Protein AF-A0A967YY08-F1 (afdb_monomer)

Structure (mmCIF, N/CA/C/O backbone):
data_AF-A0A967YY08-F1
#
_entry.id   AF-A0A967YY08-F1
#
loop_
_atom_site.group_PDB
_atom_site.id
_atom_site.type_symbol
_atom_site.label_atom_id
_atom_site.label_alt_id
_atom_site.label_comp_id
_atom_site.label_asym_id
_atom_site.label_entity_id
_atom_site.label_seq_id
_atom_site.pdbx_PDB_ins_code
_atom_site.Cartn_x
_atom_site.Cartn_y
_atom_site.Cartn_z
_atom_site.occupancy
_atom_site.B_iso_or_equiv
_atom_site.auth_seq_id
_atom_site.auth_comp_id
_atom_site.auth_asym_id
_atom_site.auth_atom_id
_atom_site.pdbx_PDB_model_num
ATOM 1 N N . MET A 1 1 ? 73.771 36.367 37.194 1.00 38.91 1 MET A N 1
ATOM 2 C CA . MET A 1 1 ? 73.477 37.051 35.914 1.00 38.91 1 MET A CA 1
ATOM 3 C C . MET A 1 1 ? 72.228 36.417 35.316 1.00 38.91 1 MET A C 1
ATOM 5 O O . MET A 1 1 ? 72.172 35.198 35.315 1.00 38.91 1 MET A O 1
ATOM 9 N N . SER A 1 2 ? 71.267 37.238 34.865 1.00 42.59 2 SER A N 1
ATOM 10 C CA . SER A 1 2 ? 69.972 36.890 34.229 1.00 42.59 2 SER A CA 1
ATOM 11 C C . SER A 1 2 ? 69.012 36.027 35.066 1.00 42.59 2 SER A C 1
ATOM 13 O O . SER A 1 2 ? 69.264 34.858 35.287 1.00 42.59 2 SER A O 1
ATOM 15 N N . GLY A 1 3 ? 67.866 36.491 35.571 1.00 42.12 3 GLY A N 1
ATOM 16 C CA . GLY A 1 3 ? 67.042 37.619 35.150 1.00 42.12 3 GLY A CA 1
ATOM 17 C C . GLY A 1 3 ? 66.177 37.238 33.951 1.00 42.12 3 GLY A C 1
ATOM 18 O O . GLY A 1 3 ? 66.631 37.391 32.826 1.00 42.12 3 GLY A O 1
ATOM 19 N N . LYS A 1 4 ? 64.945 36.775 34.202 1.00 47.06 4 LYS A N 1
ATOM 20 C CA . LYS A 1 4 ? 63.772 36.931 33.323 1.00 47.06 4 LYS A CA 1
ATOM 21 C C . LYS A 1 4 ? 62.500 36.760 34.159 1.00 47.06 4 LYS A C 1
ATOM 23 O O . LYS A 1 4 ? 62.238 35.700 34.716 1.00 47.06 4 LYS A O 1
ATOM 28 N N . LYS A 1 5 ? 61.768 37.865 34.294 1.00 41.88 5 LYS A N 1
ATOM 29 C CA . LYS A 1 5 ? 60.411 37.946 34.836 1.00 41.88 5 LYS A CA 1
ATOM 30 C C . LYS A 1 5 ? 59.397 37.694 33.709 1.00 41.88 5 LYS A C 1
ATOM 32 O O . LYS A 1 5 ? 59.697 38.002 32.561 1.00 41.88 5 LYS A O 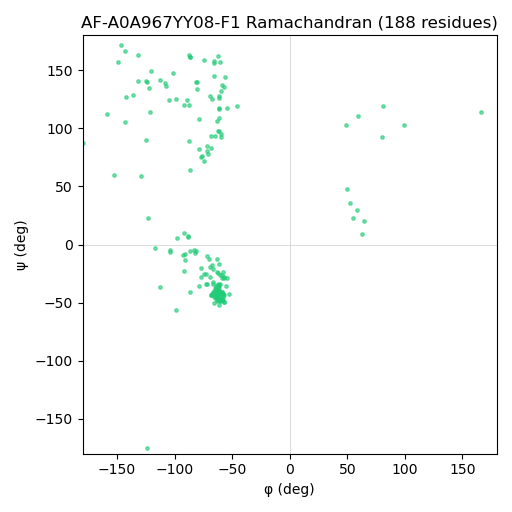1
ATOM 37 N N . LEU A 1 6 ? 58.180 37.351 34.141 1.00 43.62 6 LEU A N 1
ATOM 38 C CA . LEU A 1 6 ? 56.884 37.785 33.593 1.00 43.62 6 LEU A CA 1
ATOM 39 C C . LEU A 1 6 ? 56.326 37.071 32.347 1.00 43.62 6 LEU A C 1
ATOM 41 O O . LEU A 1 6 ? 56.891 37.176 31.266 1.00 43.62 6 LEU A O 1
ATOM 45 N N . LEU A 1 7 ? 55.142 36.458 32.506 1.00 44.22 7 LEU A N 1
ATOM 46 C CA . LEU A 1 7 ? 53.837 36.846 31.910 1.00 44.22 7 LEU A CA 1
ATOM 47 C C . LEU A 1 7 ? 52.852 35.661 32.087 1.00 44.22 7 LEU A C 1
ATOM 49 O O . LEU A 1 7 ? 53.181 34.536 31.736 1.00 44.22 7 LEU A O 1
ATOM 53 N N . ILE A 1 8 ? 51.776 35.804 32.879 1.00 41.72 8 ILE A N 1
ATOM 54 C CA . ILE A 1 8 ? 50.398 36.108 32.416 1.00 41.72 8 ILE A CA 1
ATOM 55 C C . ILE A 1 8 ? 50.021 35.161 31.259 1.00 41.72 8 ILE A C 1
ATOM 57 O O . ILE A 1 8 ? 50.554 35.285 30.170 1.00 41.72 8 ILE A O 1
ATOM 61 N N . GLY A 1 9 ? 49.217 34.118 31.458 1.00 37.94 9 GLY A N 1
ATOM 62 C CA . GLY A 1 9 ? 47.814 34.200 31.851 1.00 37.94 9 GLY A CA 1
ATOM 63 C C . GLY A 1 9 ? 46.953 34.030 30.597 1.00 37.94 9 GLY A C 1
ATOM 64 O O . GLY A 1 9 ? 46.860 34.966 29.820 1.00 37.94 9 GLY A O 1
ATOM 65 N N . ALA A 1 10 ? 46.373 32.842 30.398 1.00 43.12 10 ALA A N 1
ATOM 66 C CA . ALA A 1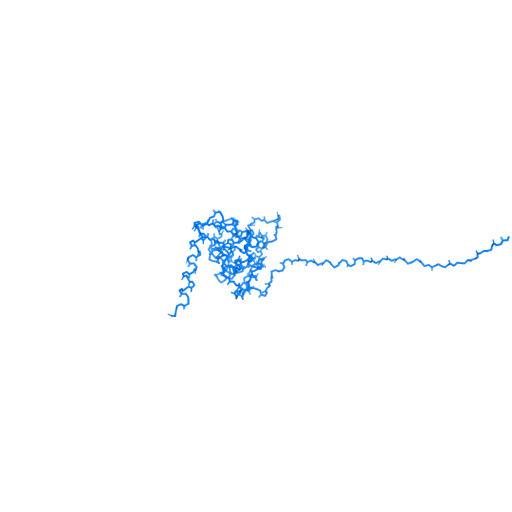 10 ? 45.213 32.585 29.534 1.00 43.12 10 ALA A CA 1
ATOM 67 C C . ALA A 1 10 ? 44.863 31.088 29.598 1.00 43.12 10 ALA A C 1
ATOM 69 O O . ALA A 1 10 ? 45.331 30.281 28.798 1.00 43.12 10 ALA A O 1
ATOM 70 N N . LEU A 1 11 ? 44.042 30.712 30.578 1.00 43.16 11 LEU A N 1
ATOM 71 C CA . LEU A 1 11 ? 43.352 29.427 30.583 1.00 43.16 11 LEU A CA 1
ATOM 72 C C . LEU A 1 11 ? 42.147 29.562 29.637 1.00 43.16 11 LEU A C 1
ATOM 74 O O . LEU A 1 11 ? 41.043 29.872 30.073 1.00 43.16 11 LEU A O 1
ATOM 78 N N . ILE A 1 12 ? 42.363 29.417 28.328 1.00 50.34 12 ILE A N 1
ATOM 79 C CA . ILE A 1 12 ? 41.259 29.325 27.365 1.00 50.34 12 ILE A CA 1
ATOM 80 C C . ILE A 1 12 ? 40.879 27.850 27.280 1.00 50.34 12 ILE A C 1
ATOM 82 O O . ILE A 1 12 ? 41.409 27.088 26.473 1.00 50.34 12 ILE A O 1
ATOM 86 N N . VAL A 1 13 ? 39.963 27.444 28.157 1.00 45.22 13 VAL A N 1
ATOM 87 C CA . VAL A 1 13 ? 39.218 26.195 28.000 1.00 45.22 13 VAL A CA 1
ATOM 88 C C . VAL A 1 13 ? 38.303 26.388 26.794 1.00 45.22 13 VAL A C 1
ATOM 90 O O . VAL A 1 13 ? 37.211 26.938 26.902 1.00 45.22 13 VAL A O 1
ATOM 93 N N . SER A 1 14 ? 38.779 25.981 25.619 1.00 46.78 14 SER A N 1
ATOM 94 C CA . SER A 1 14 ? 37.957 25.906 24.412 1.00 46.78 14 SER A CA 1
ATOM 95 C C . SER A 1 14 ? 37.058 24.675 24.510 1.00 46.78 14 SER A C 1
ATOM 97 O O . SER A 1 14 ? 37.313 23.647 23.892 1.00 46.78 14 SER A O 1
ATOM 99 N N . LEU A 1 15 ? 36.001 24.777 25.317 1.00 50.50 15 LEU A N 1
ATOM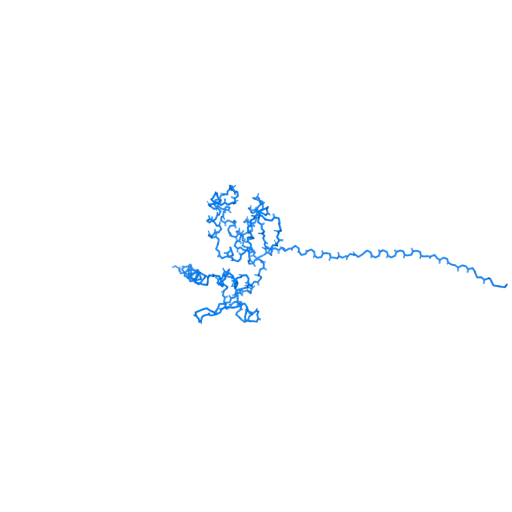 100 C CA . LEU A 1 15 ? 34.817 23.925 25.216 1.00 50.50 15 LEU A CA 1
ATOM 101 C C . LEU A 1 15 ? 34.017 24.402 23.997 1.00 50.50 15 LEU A C 1
ATOM 103 O O . LEU A 1 15 ? 32.973 25.038 24.111 1.00 50.50 15 LEU A O 1
ATOM 107 N N . ALA A 1 16 ? 34.545 24.118 22.806 1.00 47.19 16 ALA A N 1
ATOM 108 C CA . ALA A 1 16 ? 33.742 24.101 21.595 1.00 47.19 16 ALA A CA 1
ATOM 109 C C . ALA A 1 16 ? 32.856 22.854 21.684 1.00 47.19 16 ALA A C 1
ATOM 111 O O . ALA A 1 16 ? 33.222 21.768 21.238 1.00 47.19 16 ALA A O 1
ATOM 112 N N . GLY A 1 17 ? 31.725 23.011 22.374 1.00 42.97 17 GLY A N 1
ATOM 113 C CA . GLY A 1 17 ? 30.650 22.036 22.380 1.00 42.97 17 GLY A CA 1
ATOM 114 C C . GLY A 1 17 ? 30.248 21.755 20.941 1.00 42.97 17 GLY A C 1
ATOM 115 O O . GLY A 1 17 ? 29.822 22.652 20.215 1.00 42.97 17 GLY A O 1
ATOM 116 N N . LEU A 1 18 ? 30.438 20.504 20.536 1.00 52.91 18 LEU A N 1
ATOM 117 C CA . LEU A 1 18 ? 29.929 19.949 19.297 1.00 52.91 18 LEU A CA 1
ATOM 118 C C . LEU A 1 18 ? 28.403 20.065 19.330 1.00 52.91 18 LEU A C 1
ATOM 120 O O . LEU A 1 18 ? 27.721 19.200 19.875 1.00 52.91 18 LEU A O 1
ATOM 124 N N . VAL A 1 19 ? 27.860 21.127 18.737 1.00 51.25 19 VAL A N 1
ATOM 125 C CA . VAL A 1 19 ? 26.471 21.128 18.279 1.00 51.25 19 VAL A CA 1
ATOM 126 C C . VAL A 1 19 ? 26.447 20.207 17.063 1.00 51.25 19 VAL A C 1
ATOM 128 O O . VAL A 1 19 ? 26.554 20.639 15.919 1.00 51.25 19 VAL A O 1
ATOM 131 N N . SER A 1 20 ? 26.399 18.899 17.325 1.00 44.53 20 SER A N 1
ATOM 132 C CA . SER A 1 20 ? 25.884 17.959 16.341 1.00 44.53 20 SER A CA 1
ATOM 133 C C . SER A 1 20 ? 24.440 18.362 16.101 1.00 44.53 20 SER A C 1
ATOM 135 O O . SER A 1 20 ? 23.595 18.180 16.975 1.00 44.53 20 SER A O 1
ATOM 137 N N . CYS A 1 21 ? 24.160 18.924 14.928 1.00 49.06 21 CYS A N 1
ATOM 138 C CA . CYS A 1 21 ? 22.819 18.881 14.374 1.00 49.06 21 CYS A CA 1
ATOM 139 C C . CYS A 1 21 ? 22.468 17.401 14.210 1.00 49.06 21 CYS A C 1
ATOM 141 O O . CYS A 1 21 ? 22.802 16.784 13.199 1.00 49.06 21 CYS A O 1
ATOM 143 N N . THR A 1 22 ? 21.835 16.813 15.223 1.00 45.41 22 THR A N 1
ATOM 144 C CA . THR A 1 22 ? 21.082 15.581 15.050 1.00 45.41 22 THR A CA 1
ATOM 145 C C . THR A 1 22 ? 19.935 15.941 14.125 1.00 45.41 22 THR A C 1
ATOM 147 O O . THR A 1 22 ? 18.912 16.479 14.542 1.00 45.41 22 THR A O 1
ATOM 150 N N . LYS A 1 23 ? 20.151 15.723 12.831 1.00 37.41 23 LYS A N 1
ATOM 151 C CA . LYS A 1 23 ? 19.069 15.601 11.871 1.00 37.41 23 LYS A CA 1
ATOM 152 C C . LYS A 1 23 ? 18.378 14.293 12.246 1.00 37.41 23 LYS A C 1
ATOM 154 O O . LYS A 1 23 ? 18.756 13.235 11.755 1.00 37.41 23 LYS A O 1
ATOM 159 N N . SER A 1 24 ? 17.487 14.363 13.232 1.00 36.69 24 SER A N 1
ATOM 160 C CA . SER A 1 24 ? 16.539 13.299 13.518 1.00 36.69 24 SER A CA 1
ATOM 161 C C . SER A 1 24 ? 15.695 13.170 12.262 1.00 36.69 24 SER A C 1
ATOM 163 O O . SER A 1 24 ? 14.832 13.998 11.992 1.00 36.69 24 SER A O 1
ATOM 165 N N . THR A 1 25 ? 16.049 12.215 11.412 1.00 40.00 25 THR A N 1
ATOM 166 C CA . THR A 1 25 ? 15.156 11.723 10.375 1.00 40.00 25 THR A CA 1
ATOM 167 C C . THR A 1 25 ? 14.172 10.807 11.082 1.00 40.00 25 THR A C 1
ATOM 169 O O . THR A 1 25 ? 14.314 9.588 11.024 1.00 40.00 25 THR A O 1
ATOM 172 N N . ASP A 1 26 ? 13.228 11.402 11.807 1.00 48.19 26 ASP A N 1
ATOM 173 C CA . ASP A 1 26 ? 11.953 10.728 12.002 1.00 48.19 26 ASP A CA 1
ATOM 174 C C . ASP A 1 26 ? 11.388 10.571 10.587 1.00 48.19 26 ASP A C 1
ATOM 176 O O . ASP A 1 26 ? 11.432 11.526 9.801 1.00 48.19 26 ASP A O 1
ATOM 180 N N . SER A 1 27 ? 10.991 9.359 10.191 1.00 50.19 27 SER A N 1
ATOM 181 C CA . SER A 1 27 ? 10.396 9.150 8.873 1.00 50.19 27 SER A CA 1
ATOM 182 C C . SER A 1 27 ? 9.002 9.785 8.857 1.00 50.19 27 SER A C 1
ATOM 184 O O . SER A 1 27 ? 7.977 9.132 9.027 1.00 50.19 27 SER A O 1
ATOM 186 N N . GLU A 1 28 ? 8.957 11.110 8.720 1.00 56.47 28 GLU A N 1
ATOM 187 C CA . GLU A 1 28 ? 7.719 11.837 8.492 1.00 56.47 28 GLU A CA 1
ATOM 188 C C . GLU A 1 28 ? 7.177 11.367 7.144 1.00 56.47 28 GLU A C 1
ATOM 190 O O . GLU A 1 28 ? 7.721 11.684 6.086 1.00 56.47 28 GLU A O 1
ATOM 195 N N . ILE A 1 29 ? 6.115 10.559 7.198 1.00 60.94 29 ILE A N 1
ATOM 196 C CA . ILE A 1 29 ? 5.206 10.375 6.070 1.00 60.94 29 ILE A CA 1
ATOM 197 C C . ILE A 1 29 ? 4.916 11.769 5.533 1.00 60.94 29 ILE A C 1
ATOM 199 O O . ILE A 1 29 ? 4.421 12.612 6.284 1.00 60.94 29 ILE A O 1
ATOM 203 N N . ASP A 1 30 ? 5.263 12.019 4.269 1.00 65.81 30 ASP A N 1
ATOM 204 C CA . ASP A 1 30 ? 5.014 13.314 3.651 1.00 65.81 30 ASP A CA 1
ATOM 205 C C . ASP A 1 30 ? 3.503 13.551 3.622 1.00 65.81 30 ASP A C 1
ATOM 207 O O . ASP A 1 30 ? 2.780 13.049 2.758 1.00 65.81 30 ASP A O 1
ATOM 211 N N . MET A 1 31 ? 3.021 14.299 4.613 1.00 60.28 31 MET A N 1
ATOM 212 C CA . MET A 1 31 ? 1.610 14.603 4.811 1.00 60.28 31 MET A CA 1
ATOM 213 C C . MET A 1 31 ? 1.012 15.306 3.587 1.00 60.28 31 MET A C 1
ATOM 215 O O . MET A 1 31 ? -0.193 15.202 3.373 1.00 60.28 31 MET A O 1
ATOM 219 N N . ALA A 1 32 ? 1.832 15.966 2.755 1.00 60.31 32 ALA A N 1
ATOM 220 C CA . ALA A 1 32 ? 1.384 16.595 1.514 1.00 60.31 32 ALA A CA 1
ATOM 221 C C . ALA A 1 32 ? 0.931 15.580 0.446 1.00 60.31 32 ALA A C 1
ATOM 223 O O . ALA A 1 32 ? 0.219 15.951 -0.484 1.00 60.31 32 ALA A O 1
ATOM 224 N N . SER A 1 33 ? 1.309 14.305 0.586 1.00 68.12 33 SER A N 1
ATOM 225 C CA . SER A 1 33 ? 0.944 13.218 -0.333 1.00 68.12 33 SER A CA 1
ATOM 226 C C . SER A 1 33 ? -0.324 12.447 0.075 1.00 68.12 33 SER A C 1
ATOM 228 O O . SER A 1 33 ? -0.837 11.626 -0.695 1.00 68.12 33 SER A O 1
ATOM 230 N N . LEU A 1 34 ? -0.854 12.695 1.279 1.00 78.81 34 LEU A N 1
ATOM 231 C CA . LEU A 1 34 ? -2.051 12.019 1.775 1.00 78.81 34 LEU A CA 1
ATOM 232 C C . LEU A 1 34 ? -3.324 12.663 1.217 1.00 78.81 34 LEU A C 1
ATOM 234 O O . LEU A 1 34 ? -3.464 13.881 1.149 1.00 78.81 34 LEU A O 1
ATOM 238 N N . SER A 1 35 ? -4.293 11.823 0.856 1.00 84.12 35 SER A N 1
ATOM 239 C CA . SER A 1 35 ? -5.651 12.287 0.568 1.00 84.12 35 SER A CA 1
ATOM 240 C C . SER A 1 35 ? -6.307 12.844 1.834 1.00 84.12 35 SER A C 1
ATOM 242 O O . SER A 1 35 ? -5.949 12.458 2.947 1.00 84.12 35 SER A O 1
ATOM 244 N N . GLU A 1 36 ? -7.324 13.695 1.683 1.00 88.94 36 GLU A N 1
ATOM 245 C CA . GLU A 1 36 ? -8.112 14.194 2.822 1.00 88.94 36 GLU A CA 1
ATOM 246 C C . GLU A 1 36 ? -8.648 13.049 3.697 1.00 88.94 36 GLU A C 1
ATOM 248 O O . GLU A 1 36 ? -8.515 13.082 4.920 1.00 88.94 36 GLU A O 1
ATOM 253 N N . ALA A 1 37 ? -9.151 11.983 3.066 1.00 89.31 37 ALA A N 1
ATOM 254 C CA . ALA A 1 37 ? -9.624 10.790 3.761 1.00 89.31 37 ALA A CA 1
ATOM 255 C C . ALA A 1 37 ? -8.507 10.075 4.542 1.00 89.31 37 ALA A C 1
ATOM 257 O O . ALA A 1 37 ? -8.739 9.611 5.655 1.00 89.31 37 ALA A O 1
ATOM 258 N N . ALA A 1 38 ? -7.288 9.997 4.001 1.00 89.56 38 ALA A N 1
ATOM 259 C CA . ALA A 1 38 ? -6.163 9.400 4.718 1.00 89.56 38 ALA A CA 1
ATOM 260 C C . ALA A 1 38 ? -5.651 10.281 5.861 1.00 89.56 38 ALA A C 1
ATOM 262 O O . ALA A 1 38 ? -5.251 9.747 6.891 1.00 89.56 38 ALA A O 1
ATOM 263 N N . MET A 1 39 ? -5.695 11.609 5.726 1.00 92.12 39 MET A N 1
ATOM 264 C CA . MET A 1 39 ? -5.375 12.509 6.838 1.00 92.12 39 MET A CA 1
ATOM 265 C C . MET A 1 39 ? -6.365 12.329 7.994 1.00 92.12 39 MET A C 1
ATOM 267 O O . MET A 1 39 ? -5.947 12.153 9.134 1.00 92.12 39 MET A O 1
ATOM 271 N N . GLN A 1 40 ? -7.665 12.272 7.702 1.00 95.19 40 GLN A N 1
ATOM 272 C CA . GLN A 1 40 ? -8.687 11.959 8.708 1.00 95.19 40 GLN A CA 1
ATOM 273 C C . GLN A 1 40 ? -8.505 10.540 9.277 1.00 95.19 40 GLN A C 1
ATOM 275 O O . GLN A 1 40 ? -8.624 10.324 10.481 1.00 95.19 40 GLN A O 1
ATOM 280 N N . GLY A 1 41 ? -8.141 9.568 8.437 1.00 94.75 41 GLY A N 1
ATOM 281 C CA . GLY A 1 41 ? -7.816 8.208 8.866 1.00 94.75 41 GLY A CA 1
ATOM 282 C C . GLY A 1 41 ? -6.620 8.136 9.814 1.00 94.75 41 GLY A C 1
ATOM 283 O O . GLY A 1 41 ? -6.642 7.343 10.753 1.00 94.75 41 GLY A O 1
ATOM 284 N N . LYS A 1 42 ? -5.615 9.002 9.642 1.00 94.75 42 LYS A N 1
ATOM 285 C CA . LYS A 1 42 ? -4.494 9.134 10.581 1.00 94.75 42 LYS A CA 1
ATOM 286 C C . LYS A 1 42 ? -4.968 9.561 11.972 1.00 94.75 42 LYS A C 1
ATOM 288 O O . LYS A 1 42 ? -4.511 9.004 12.965 1.00 94.75 42 LYS A O 1
ATOM 293 N N . GLU A 1 43 ? -5.910 10.499 12.063 1.00 96.31 43 GLU A N 1
ATOM 294 C CA . GLU A 1 43 ? -6.467 10.923 13.356 1.00 96.31 43 GLU A CA 1
ATOM 295 C C . GLU A 1 43 ? -7.212 9.779 14.056 1.00 96.31 43 GLU A C 1
ATOM 297 O O . GLU A 1 43 ? -7.103 9.609 15.272 1.00 96.31 43 GLU A O 1
ATOM 302 N N . VAL A 1 44 ? -7.953 8.968 13.294 1.00 96.88 44 VAL A N 1
ATOM 303 C CA . VAL A 1 44 ? -8.603 7.754 13.814 1.00 96.88 44 VAL A CA 1
ATOM 304 C C . VAL A 1 44 ? -7.542 6.758 14.296 1.00 96.88 44 VAL A C 1
ATOM 306 O O . VAL A 1 44 ? -7.635 6.248 15.411 1.00 96.88 44 VAL A O 1
ATOM 309 N N . PHE A 1 45 ? -6.494 6.530 13.504 1.00 95.50 45 PHE A N 1
ATOM 310 C CA . PHE A 1 45 ? -5.393 5.624 13.837 1.00 95.50 45 PHE A CA 1
ATOM 311 C C . PHE A 1 45 ? -4.706 5.990 15.162 1.00 95.50 45 PHE A C 1
ATOM 313 O O . PHE A 1 45 ? -4.425 5.121 15.990 1.00 95.50 45 PHE A O 1
ATOM 320 N N . GLU A 1 46 ? -4.455 7.282 15.381 1.00 95.38 46 GLU A N 1
ATOM 321 C CA . GLU A 1 46 ? -3.853 7.796 16.614 1.00 95.38 46 GLU A CA 1
ATOM 322 C C . GLU A 1 46 ? -4.799 7.663 17.808 1.00 95.38 46 GLU A C 1
ATOM 324 O O . GLU A 1 46 ? -4.387 7.204 18.874 1.00 95.38 46 GLU A O 1
ATOM 329 N N . ARG A 1 47 ? -6.082 7.995 17.625 1.00 96.38 47 ARG A N 1
ATOM 330 C CA . ARG A 1 47 ? -7.109 7.911 18.674 1.00 96.38 47 ARG A CA 1
ATOM 331 C C . ARG A 1 47 ? -7.319 6.486 19.184 1.00 96.38 47 ARG A C 1
ATOM 333 O O . ARG A 1 47 ? -7.517 6.299 20.381 1.00 96.38 47 ARG A O 1
ATOM 340 N N . HIS A 1 48 ? -7.259 5.501 18.289 1.00 94.94 48 HIS A N 1
ATOM 341 C CA . HIS A 1 48 ? -7.364 4.077 18.625 1.00 94.94 48 HIS A CA 1
ATOM 342 C C . HIS A 1 48 ? -6.012 3.436 18.976 1.00 94.94 48 HIS A C 1
ATOM 344 O O . HIS A 1 48 ? -5.940 2.224 19.177 1.00 94.94 48 HIS A O 1
ATOM 350 N N . GLU A 1 49 ? -4.945 4.237 19.071 1.00 93.62 49 GLU A N 1
ATOM 351 C CA . GLU A 1 49 ? -3.605 3.820 19.487 1.00 93.62 49 GLU A CA 1
ATOM 352 C C . GLU A 1 49 ? -3.066 2.609 18.699 1.00 93.62 49 GLU A C 1
ATOM 354 O O . GLU A 1 49 ? -2.340 1.769 19.240 1.00 93.62 49 GLU A O 1
ATOM 359 N N . CYS A 1 50 ? -3.383 2.516 17.402 1.00 93.50 50 CYS A N 1
ATOM 360 C CA . CYS A 1 50 ? -3.036 1.370 16.553 1.00 93.50 50 CYS A CA 1
ATOM 361 C C . CYS A 1 50 ? -1.516 1.089 16.519 1.00 93.50 50 CYS A C 1
ATOM 363 O O . CYS A 1 50 ? -1.081 -0.062 16.409 1.00 93.50 50 CYS A O 1
ATOM 365 N N . ILE A 1 51 ? -0.705 2.135 16.715 1.00 92.31 51 ILE A N 1
ATOM 366 C CA . ILE A 1 51 ? 0.764 2.099 16.814 1.00 92.31 51 ILE A CA 1
ATOM 367 C C . ILE A 1 51 ? 1.296 1.297 18.016 1.00 92.31 51 ILE A C 1
ATOM 369 O O . ILE A 1 51 ? 2.491 1.008 18.080 1.00 92.31 51 ILE A O 1
ATOM 373 N N . LYS A 1 52 ? 0.448 0.935 18.990 1.00 92.06 52 LYS A N 1
ATOM 374 C CA . LYS A 1 52 ? 0.838 0.060 20.109 1.00 92.06 52 LYS A CA 1
ATOM 375 C C . LYS A 1 52 ? 1.095 -1.378 19.670 1.00 92.06 52 LYS A C 1
ATOM 377 O O . LYS A 1 52 ? 1.880 -2.067 20.312 1.00 92.06 52 LYS A O 1
ATOM 382 N N . CYS A 1 53 ? 0.440 -1.824 18.601 1.00 92.62 53 CYS A N 1
ATOM 383 C CA . CYS A 1 53 ? 0.565 -3.191 18.098 1.00 92.62 53 CYS A CA 1
ATOM 384 C C . CYS A 1 53 ? 1.253 -3.243 16.733 1.00 92.62 53 CYS A C 1
ATOM 386 O O . CYS A 1 53 ? 2.017 -4.173 16.483 1.00 92.62 53 CYS A O 1
ATOM 388 N N . HIS A 1 54 ? 0.988 -2.260 15.870 1.00 92.81 54 HIS A N 1
ATOM 389 C CA . HIS A 1 54 ? 1.450 -2.236 14.486 1.00 92.81 54 HIS A CA 1
ATOM 390 C C . HIS A 1 54 ? 2.665 -1.330 14.279 1.00 92.81 54 HIS A C 1
ATOM 392 O O . HIS A 1 54 ? 2.779 -0.277 14.904 1.00 92.81 54 HIS A O 1
ATOM 398 N N . ALA A 1 55 ? 3.530 -1.711 13.339 1.00 90.69 55 ALA A N 1
ATOM 399 C CA . ALA A 1 55 ? 4.505 -0.806 12.737 1.00 90.69 55 ALA A CA 1
ATOM 400 C C . ALA A 1 55 ? 3.893 -0.056 11.542 1.00 90.69 55 ALA A C 1
ATOM 402 O O . ALA A 1 55 ? 2.884 -0.474 10.971 1.00 90.69 55 ALA A O 1
ATOM 403 N N . MET A 1 56 ? 4.535 1.048 11.163 1.00 88.00 56 MET A N 1
ATOM 404 C CA . MET A 1 56 ? 4.244 1.805 9.943 1.00 88.00 56 MET A CA 1
ATOM 405 C C . MET A 1 56 ? 5.559 2.024 9.192 1.00 88.00 56 MET A C 1
ATOM 407 O O . MET A 1 56 ? 6.009 3.154 9.036 1.00 88.00 56 MET A O 1
ATOM 411 N N . GLY A 1 57 ? 6.222 0.923 8.827 1.00 78.75 57 GLY A N 1
ATOM 412 C CA . GLY A 1 57 ? 7.482 0.786 8.077 1.00 78.75 57 GLY A CA 1
ATOM 413 C C . GLY A 1 57 ? 8.726 1.340 8.734 1.00 78.75 57 GLY A C 1
ATOM 414 O O . GLY A 1 57 ? 9.692 1.646 8.040 1.00 78.75 57 GLY A O 1
ATOM 415 N N . GLU A 1 58 ? 8.691 1.522 10.043 1.00 78.50 58 GLU A N 1
ATOM 416 C CA . GLU A 1 58 ? 9.900 1.512 10.848 1.00 78.50 58 GLU A CA 1
ATOM 417 C C . GLU A 1 58 ? 9.921 0.180 11.586 1.00 78.50 58 GLU A C 1
ATOM 419 O O . GLU A 1 58 ? 8.957 -0.178 12.270 1.00 78.50 58 GLU A O 1
ATOM 424 N N . ALA A 1 59 ? 11.005 -0.577 11.418 1.00 70.31 59 ALA A N 1
ATOM 425 C CA . ALA A 1 59 ? 11.143 -1.866 12.070 1.00 70.31 59 ALA A CA 1
ATOM 426 C C . ALA A 1 59 ? 11.124 -1.674 13.590 1.00 70.31 59 ALA A C 1
ATOM 428 O O . ALA A 1 59 ? 12.013 -1.049 14.171 1.00 70.31 59 ALA A O 1
ATOM 429 N N . ARG A 1 60 ? 10.108 -2.245 14.232 1.00 80.12 60 ARG A N 1
ATOM 430 C CA . ARG A 1 60 ? 9.892 -2.153 15.671 1.00 80.12 60 ARG A CA 1
ATOM 431 C C . ARG A 1 60 ? 9.876 -3.542 16.283 1.00 80.12 60 ARG A C 1
ATOM 433 O O . ARG A 1 60 ? 8.988 -4.345 16.005 1.00 80.12 60 ARG A O 1
ATOM 440 N N . SER A 1 61 ? 10.874 -3.823 17.117 1.00 74.62 61 SER A N 1
ATOM 441 C CA . SER A 1 61 ? 11.034 -5.120 17.789 1.00 74.62 61 SER A CA 1
ATOM 442 C C . SER A 1 61 ? 9.977 -5.388 18.864 1.00 74.62 61 SER A C 1
ATOM 444 O O . SER A 1 61 ? 9.860 -6.519 19.328 1.00 74.62 61 SER A O 1
ATOM 446 N N . ASP A 1 62 ? 9.217 -4.366 19.255 1.00 82.38 62 ASP A N 1
ATOM 447 C CA . ASP A 1 62 ? 8.161 -4.411 20.264 1.00 82.38 62 ASP A CA 1
ATOM 448 C C . ASP A 1 62 ? 6.749 -4.550 19.669 1.00 82.38 62 ASP A C 1
ATOM 450 O O . ASP A 1 62 ? 5.766 -4.507 20.407 1.00 82.38 62 ASP A O 1
ATOM 454 N N . THR A 1 63 ? 6.626 -4.734 18.351 1.00 83.56 63 THR A N 1
ATOM 455 C CA . THR A 1 63 ? 5.321 -4.911 17.703 1.00 83.56 63 THR A CA 1
ATOM 456 C C . THR A 1 63 ? 4.811 -6.342 17.834 1.00 83.56 63 THR A C 1
ATOM 458 O O . THR A 1 63 ? 5.553 -7.319 17.730 1.00 83.56 63 THR A O 1
ATOM 461 N N . SER A 1 64 ? 3.511 -6.468 18.086 1.00 89.12 64 SER A N 1
ATOM 462 C CA . SER A 1 64 ? 2.801 -7.747 18.202 1.00 89.12 64 SER A CA 1
ATOM 463 C C . SER A 1 64 ? 1.963 -8.071 16.962 1.00 89.12 64 SER A C 1
ATOM 465 O O . SER A 1 64 ? 1.414 -9.172 16.861 1.00 89.12 64 SER A O 1
ATOM 467 N N . ALA A 1 65 ? 1.875 -7.130 16.018 1.00 89.12 65 ALA A N 1
ATOM 468 C CA . ALA A 1 65 ? 1.093 -7.224 14.797 1.00 89.12 65 ALA A CA 1
ATOM 469 C C . ALA A 1 65 ? 1.922 -6.814 13.559 1.00 89.12 65 ALA A C 1
ATOM 471 O O . ALA A 1 65 ? 2.983 -6.205 13.706 1.00 89.12 65 ALA A O 1
ATOM 472 N N . PRO A 1 66 ? 1.472 -7.163 12.335 1.00 88.62 66 PRO A N 1
ATOM 473 C CA . PRO A 1 66 ? 2.203 -6.859 11.1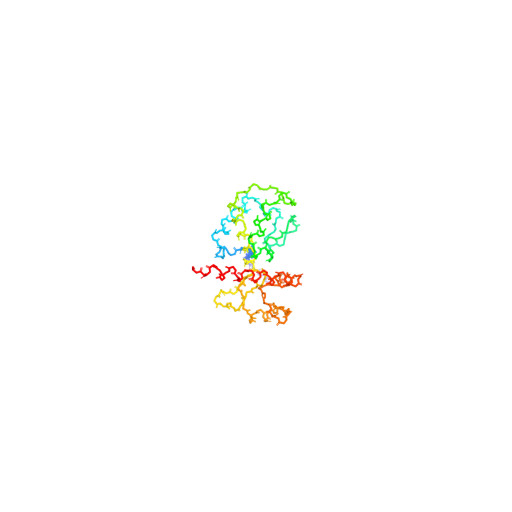07 1.00 88.62 66 PRO A CA 1
ATOM 474 C C . PRO A 1 66 ? 2.417 -5.361 10.869 1.00 88.62 66 PRO A C 1
ATOM 476 O O . PRO A 1 66 ? 1.644 -4.522 11.338 1.00 88.62 66 PRO A O 1
ATOM 479 N N . ASP A 1 67 ? 3.439 -5.050 10.078 1.00 89.88 67 ASP A N 1
ATOM 480 C CA . ASP A 1 67 ? 3.676 -3.707 9.561 1.00 89.88 67 ASP A CA 1
ATOM 481 C C . ASP A 1 67 ? 2.585 -3.310 8.558 1.00 89.88 67 ASP A C 1
ATOM 483 O O . ASP A 1 67 ? 2.334 -4.022 7.585 1.00 89.88 67 ASP A O 1
ATOM 487 N N . LEU A 1 68 ? 1.930 -2.174 8.798 1.00 90.69 68 LEU A N 1
ATOM 488 C CA . LEU A 1 68 ? 0.819 -1.702 7.972 1.00 90.69 68 LEU A CA 1
ATOM 489 C C . LEU A 1 68 ? 1.263 -0.982 6.693 1.00 90.69 68 LEU A C 1
ATOM 491 O O . LEU A 1 68 ? 0.426 -0.659 5.858 1.00 90.69 68 LEU A O 1
ATOM 495 N N . SER A 1 69 ? 2.564 -0.756 6.514 1.00 88.56 69 SER A N 1
ATOM 496 C CA . SER A 1 69 ? 3.134 -0.244 5.263 1.00 88.56 69 SER A CA 1
ATOM 497 C C . SER A 1 69 ? 3.502 -1.342 4.256 1.00 88.56 69 SER A C 1
ATOM 499 O O . SER A 1 69 ? 4.104 -1.051 3.220 1.00 88.56 69 SER A O 1
ATOM 501 N N . ASP A 1 70 ? 3.144 -2.600 4.541 1.00 86.69 70 ASP A N 1
ATOM 502 C CA . ASP A 1 70 ? 3.361 -3.713 3.619 1.00 86.69 70 ASP A CA 1
ATOM 503 C C . ASP A 1 70 ? 2.677 -3.447 2.257 1.00 86.69 70 ASP A C 1
ATOM 505 O O . ASP A 1 70 ? 1.513 -3.025 2.223 1.00 86.69 70 ASP A O 1
ATOM 509 N N . PRO A 1 71 ? 3.358 -3.711 1.123 1.00 79.62 71 PRO A N 1
ATOM 510 C CA . PRO A 1 71 ? 2.822 -3.440 -0.208 1.00 79.62 71 PRO A CA 1
ATOM 511 C C . PRO A 1 71 ? 1.460 -4.066 -0.497 1.00 79.62 71 PRO A C 1
ATOM 513 O O . PRO A 1 71 ? 0.698 -3.527 -1.298 1.00 79.62 71 PRO A O 1
ATOM 516 N N . PHE A 1 72 ? 1.136 -5.203 0.125 1.00 74.94 72 PHE A N 1
ATOM 517 C CA . PHE A 1 72 ? -0.162 -5.843 -0.065 1.00 74.94 72 PHE A CA 1
ATOM 518 C C . PHE A 1 72 ? -1.317 -4.949 0.409 1.00 74.94 72 PHE A C 1
ATOM 520 O O . PHE A 1 72 ? -2.370 -4.901 -0.226 1.00 74.94 72 PHE A O 1
ATOM 527 N N . LEU A 1 73 ? -1.098 -4.193 1.486 1.00 79.81 73 LEU A N 1
ATOM 528 C CA . LEU A 1 73 ? -2.085 -3.277 2.055 1.00 79.81 73 LEU A CA 1
ATOM 529 C C . LEU A 1 73 ? -2.208 -1.981 1.243 1.00 79.81 73 LEU A C 1
ATOM 531 O O . LEU A 1 73 ? -3.242 -1.323 1.295 1.00 79.81 73 LEU A O 1
ATOM 535 N N . ALA A 1 74 ? -1.194 -1.654 0.437 1.00 72.94 74 ALA A N 1
ATOM 536 C CA . ALA A 1 74 ? -1.162 -0.479 -0.436 1.00 72.94 74 ALA A CA 1
ATOM 537 C C . ALA A 1 74 ? -2.186 -0.520 -1.580 1.00 72.94 74 ALA A C 1
ATOM 539 O O . ALA A 1 74 ? -2.478 0.492 -2.222 1.00 72.94 74 ALA A O 1
ATOM 540 N N . ASN A 1 75 ? -2.643 -1.725 -1.910 1.00 64.94 75 ASN A N 1
ATOM 541 C CA . ASN A 1 75 ? -3.388 -1.983 -3.126 1.00 64.94 75 ASN A CA 1
ATOM 542 C C . ASN A 1 75 ? -4.891 -1.730 -2.963 1.00 64.94 75 ASN A C 1
ATOM 544 O O . ASN A 1 75 ? -5.537 -1.172 -3.857 1.00 64.94 75 ASN A O 1
ATOM 548 N N . ASP A 1 76 ? -5.434 -2.148 -1.822 1.00 66.44 76 ASP A N 1
ATOM 549 C CA . ASP A 1 76 ? -6.867 -2.329 -1.665 1.00 66.44 76 ASP A CA 1
ATOM 550 C C . ASP A 1 76 ? -7.338 -1.933 -0.264 1.00 66.44 76 ASP A C 1
ATOM 552 O O . ASP A 1 76 ? -7.165 -2.665 0.715 1.00 66.44 76 ASP A O 1
ATOM 556 N N . SER A 1 77 ? -8.001 -0.778 -0.183 1.00 68.12 77 SER A N 1
ATOM 557 C CA . SER A 1 77 ? -8.690 -0.345 1.030 1.00 68.12 77 SER A CA 1
ATOM 558 C C . SER A 1 77 ? -9.797 -1.323 1.436 1.00 68.12 77 SER A C 1
ATOM 560 O O . SER A 1 77 ? -10.082 -1.436 2.621 1.00 68.12 77 SER A O 1
ATOM 562 N N . MET A 1 78 ? -10.390 -2.083 0.504 1.00 66.75 78 MET A N 1
ATOM 563 C CA . MET A 1 78 ? -11.408 -3.078 0.849 1.00 66.75 78 MET A CA 1
ATOM 564 C C . MET A 1 78 ? -10.835 -4.232 1.667 1.00 66.75 78 MET A C 1
ATOM 566 O O . MET A 1 78 ? -11.538 -4.764 2.520 1.00 66.75 78 MET A O 1
ATOM 570 N N . PHE A 1 79 ? -9.571 -4.621 1.460 1.00 77.94 79 PHE A N 1
ATOM 571 C CA . PHE A 1 79 ? -8.955 -5.646 2.305 1.00 77.94 79 PHE A CA 1
ATOM 572 C C . PHE A 1 79 ? -8.870 -5.171 3.759 1.00 77.94 79 PHE A C 1
ATOM 574 O O . PHE A 1 79 ? -9.222 -5.916 4.675 1.00 77.94 79 PHE A O 1
ATOM 581 N N . VAL A 1 80 ? -8.449 -3.920 3.964 1.00 84.44 80 VAL A N 1
ATOM 582 C CA . VAL A 1 80 ? -8.375 -3.304 5.295 1.00 84.44 80 VAL A CA 1
ATOM 583 C C . VAL A 1 80 ? -9.773 -3.154 5.892 1.00 84.44 80 VAL A C 1
ATOM 585 O O . VAL A 1 80 ? -9.986 -3.532 7.040 1.00 84.44 80 VAL A O 1
ATOM 588 N N . GLU A 1 81 ? -10.745 -2.702 5.103 1.00 84.06 81 GLU A N 1
ATOM 589 C CA . GLU A 1 81 ? -12.132 -2.540 5.538 1.00 84.06 81 GLU A CA 1
ATOM 590 C C . GLU A 1 81 ? -12.748 -3.872 5.981 1.00 84.06 81 GLU A C 1
ATOM 592 O O . GLU A 1 81 ? -13.323 -3.962 7.067 1.00 84.06 81 GLU A O 1
ATOM 597 N N . VAL A 1 82 ? -12.597 -4.927 5.174 1.00 83.31 82 VAL A N 1
ATOM 598 C CA . VAL A 1 82 ? -13.074 -6.271 5.517 1.00 83.31 82 VAL A CA 1
ATOM 599 C C . VAL A 1 82 ? -12.350 -6.781 6.759 1.00 83.31 82 VAL A C 1
ATOM 601 O O . VAL A 1 82 ? -12.998 -7.292 7.668 1.00 83.31 82 VAL A O 1
ATOM 604 N N . HIS A 1 83 ? -11.027 -6.621 6.843 1.00 87.25 83 HIS A N 1
ATOM 605 C CA . HIS A 1 83 ? -10.271 -7.052 8.015 1.00 87.25 83 HIS A CA 1
ATOM 606 C C . HIS A 1 83 ? -10.771 -6.381 9.301 1.00 87.25 83 HIS A C 1
ATOM 608 O O . HIS A 1 83 ? -11.025 -7.075 10.283 1.00 87.25 83 HIS A O 1
ATOM 614 N N . LEU A 1 84 ? -10.966 -5.060 9.283 1.00 88.38 84 LEU A N 1
ATOM 615 C CA . LEU A 1 84 ? -11.441 -4.297 10.439 1.00 88.38 84 LEU A CA 1
ATOM 616 C C . LEU A 1 84 ? -12.873 -4.678 10.839 1.00 88.38 84 LEU A C 1
ATOM 618 O O . LEU A 1 84 ? -13.158 -4.781 12.029 1.00 88.38 84 LEU A O 1
ATOM 622 N N . LYS A 1 85 ? -13.754 -4.961 9.870 1.00 85.31 85 LYS A N 1
ATOM 623 C CA . LYS A 1 85 ? -15.141 -5.402 10.122 1.00 85.31 85 LYS A CA 1
ATOM 624 C C . LYS A 1 85 ? -15.260 -6.803 10.723 1.00 85.31 85 LYS A C 1
ATOM 626 O O . LYS A 1 85 ? -16.309 -7.126 11.265 1.00 85.31 85 LYS A O 1
ATOM 631 N N . PHE A 1 86 ? -14.220 -7.627 10.608 1.00 84.88 86 PHE A N 1
ATOM 632 C CA . PHE A 1 86 ? -14.185 -8.990 11.145 1.00 84.88 86 PHE A CA 1
ATOM 633 C C . PHE A 1 86 ? -13.011 -9.202 12.107 1.00 84.88 86 PHE A C 1
ATOM 635 O O . PHE A 1 86 ? -12.569 -10.341 12.305 1.00 84.88 86 PHE A O 1
ATOM 642 N N . ALA A 1 87 ? -12.490 -8.120 12.696 1.00 84.81 87 ALA A N 1
ATOM 643 C CA . ALA A 1 87 ? -11.311 -8.153 13.552 1.00 84.81 87 ALA A CA 1
ATOM 644 C C . ALA A 1 87 ? -11.502 -9.080 14.763 1.00 84.81 87 ALA A C 1
ATOM 646 O O . ALA A 1 87 ? -10.530 -9.714 15.184 1.00 84.81 87 ALA A O 1
ATOM 647 N N . GLU A 1 88 ? -12.739 -9.265 15.254 1.00 84.50 88 GLU A N 1
ATOM 648 C CA . GLU A 1 88 ? -13.044 -10.190 16.353 1.00 84.50 88 GLU A CA 1
ATOM 649 C C . GLU A 1 88 ? -12.722 -11.662 16.046 1.00 84.50 88 GLU A C 1
ATOM 651 O O . GLU A 1 88 ? -12.597 -12.473 16.963 1.00 84.50 88 GLU A O 1
ATOM 656 N N . ASN A 1 89 ? -12.545 -12.014 14.768 1.00 85.88 89 ASN A N 1
ATOM 657 C CA . ASN A 1 89 ? -12.150 -13.354 14.328 1.00 85.88 89 ASN A CA 1
ATOM 658 C C . ASN A 1 89 ? -10.627 -13.509 14.188 1.00 85.88 89 ASN A C 1
ATOM 660 O O . ASN A 1 89 ? -10.138 -14.497 13.635 1.00 85.88 89 ASN A O 1
ATOM 664 N N . THR A 1 90 ? -9.861 -12.527 14.660 1.00 85.88 90 THR A N 1
ATOM 665 C CA . THR A 1 90 ? -8.404 -12.477 14.540 1.00 85.88 90 THR A CA 1
ATOM 666 C C . THR A 1 90 ? -7.744 -12.334 15.916 1.00 85.88 90 THR A C 1
ATOM 668 O O . THR A 1 90 ? -8.396 -12.395 16.954 1.00 85.88 90 THR A O 1
ATOM 671 N N . LYS A 1 91 ? -6.414 -12.181 15.946 1.00 89.12 91 LYS A N 1
ATOM 672 C CA . LYS A 1 91 ? -5.675 -11.856 17.182 1.00 89.12 91 LYS A CA 1
ATOM 673 C C . LYS A 1 91 ? -5.684 -10.358 17.503 1.00 89.12 91 LYS A C 1
ATOM 675 O O . LYS A 1 91 ? -5.174 -9.972 18.552 1.00 89.12 91 LYS A O 1
ATOM 680 N N . MET A 1 92 ? -6.207 -9.529 16.599 1.00 91.19 92 MET A N 1
ATOM 681 C CA . MET A 1 92 ? -6.403 -8.109 16.842 1.00 91.19 92 MET A CA 1
ATOM 682 C C . MET A 1 92 ? -7.521 -7.945 17.881 1.00 91.19 92 MET A C 1
ATOM 684 O O . MET A 1 92 ? -8.586 -8.541 17.711 1.00 91.19 92 MET A O 1
ATOM 688 N N . PRO A 1 93 ? -7.301 -7.192 18.973 1.00 86.56 93 PRO A N 1
ATOM 689 C CA . PRO A 1 93 ? -8.362 -6.910 19.929 1.00 86.56 93 PRO A CA 1
ATOM 690 C C . PRO A 1 93 ? -9.556 -6.248 19.230 1.00 86.56 93 PRO A C 1
ATOM 692 O O . PRO A 1 93 ? -9.340 -5.443 18.320 1.00 86.56 93 PRO A O 1
ATOM 695 N N . PRO A 1 94 ? -10.797 -6.543 19.653 1.00 83.75 94 PRO A N 1
ATOM 696 C CA . PRO A 1 94 ? -11.954 -5.841 19.125 1.00 83.75 94 PRO A CA 1
ATOM 697 C C . PRO A 1 94 ? -11.815 -4.348 19.428 1.00 83.75 94 PRO A C 1
ATOM 699 O O . PRO A 1 94 ? -11.499 -3.955 20.554 1.00 83.75 94 PRO A O 1
ATOM 702 N N . ILE A 1 95 ? -12.048 -3.529 18.410 1.00 88.50 95 ILE A N 1
ATOM 703 C CA . ILE A 1 95 ? -12.066 -2.073 18.505 1.00 88.50 95 ILE A CA 1
ATOM 704 C C . ILE A 1 95 ? -13.427 -1.582 18.029 1.00 88.50 95 ILE A C 1
ATOM 706 O O . ILE A 1 95 ? -13.950 -2.055 17.023 1.00 88.50 95 ILE A O 1
ATOM 710 N N . GLU A 1 96 ? -14.022 -0.656 18.774 1.00 91.25 96 GLU A N 1
ATOM 711 C CA . GLU A 1 96 ? -15.277 -0.031 18.368 1.00 91.25 96 GLU A CA 1
ATOM 712 C C . GLU A 1 96 ? -14.968 1.040 17.322 1.00 91.25 96 GLU A C 1
ATOM 714 O O . GLU A 1 96 ? -14.388 2.073 17.648 1.00 91.25 96 GLU A O 1
ATOM 719 N N . LEU A 1 97 ? -15.323 0.766 16.067 1.00 93.25 97 LEU A N 1
ATOM 720 C CA . LEU A 1 97 ? -15.191 1.691 14.945 1.00 93.25 97 LEU A CA 1
ATOM 721 C C . LEU A 1 97 ? -16.552 1.878 14.277 1.00 93.25 97 LEU A C 1
ATOM 723 O O . LEU A 1 97 ? -17.303 0.920 14.084 1.00 93.25 97 LEU A O 1
ATOM 727 N N . THR A 1 98 ? -16.856 3.106 13.880 1.00 95.38 98 THR A N 1
ATOM 728 C CA . THR A 1 98 ? -17.960 3.390 12.956 1.00 95.38 98 THR A CA 1
ATOM 729 C C . THR A 1 98 ? -17.596 2.980 11.525 1.00 95.38 98 THR A C 1
ATOM 731 O O . THR A 1 98 ? -16.418 2.900 11.176 1.00 95.38 98 THR A O 1
ATOM 734 N N . ASP A 1 99 ? -18.594 2.771 10.658 1.00 92.56 99 ASP A N 1
ATOM 735 C CA . ASP A 1 99 ? -18.351 2.471 9.234 1.00 92.56 99 ASP A CA 1
ATOM 736 C C . ASP A 1 99 ? -17.484 3.542 8.553 1.00 92.56 99 ASP A C 1
ATOM 738 O O . ASP A 1 99 ? -16.635 3.230 7.717 1.00 92.56 99 ASP A O 1
ATOM 742 N N . GLU A 1 100 ? -17.665 4.805 8.943 1.00 94.06 100 GLU A N 1
ATOM 743 C CA . GLU A 1 100 ? -16.861 5.907 8.427 1.00 94.06 100 GLU A CA 1
ATOM 744 C C . GLU A 1 100 ? -15.409 5.819 8.908 1.00 94.06 100 GLU A C 1
ATOM 746 O O . GLU A 1 100 ? -14.487 5.948 8.109 1.00 94.06 100 GLU A O 1
ATOM 751 N N . GLU A 1 101 ? -15.172 5.521 10.185 1.00 95.62 101 GLU A N 1
ATOM 752 C CA . GLU A 1 101 ? -13.816 5.329 10.711 1.00 95.62 101 GLU A CA 1
ATOM 753 C C . GLU A 1 101 ? -13.101 4.147 10.054 1.00 95.62 101 GLU A C 1
ATOM 755 O O . GLU A 1 101 ? -11.919 4.259 9.728 1.00 95.62 101 GLU A O 1
ATOM 760 N N . VAL A 1 102 ? -13.814 3.046 9.791 1.00 93.38 102 VAL A N 1
ATOM 761 C CA . VAL A 1 102 ? -13.275 1.910 9.030 1.00 93.38 102 VAL A CA 1
ATOM 762 C C . VAL A 1 102 ? -12.840 2.361 7.635 1.00 93.38 102 VAL A C 1
ATOM 764 O O . VAL A 1 102 ? -11.728 2.044 7.202 1.00 93.38 102 VAL A O 1
ATOM 767 N N . ARG A 1 103 ? -13.681 3.129 6.935 1.00 90.81 103 ARG A N 1
ATOM 768 C CA . ARG A 1 103 ? -13.366 3.661 5.603 1.00 90.81 103 ARG A CA 1
ATOM 769 C C . ARG A 1 103 ? -12.130 4.563 5.643 1.00 90.81 103 ARG A C 1
ATOM 771 O O . ARG A 1 103 ? -11.209 4.380 4.847 1.00 90.81 103 ARG A O 1
ATOM 778 N N . LEU A 1 104 ? -12.081 5.50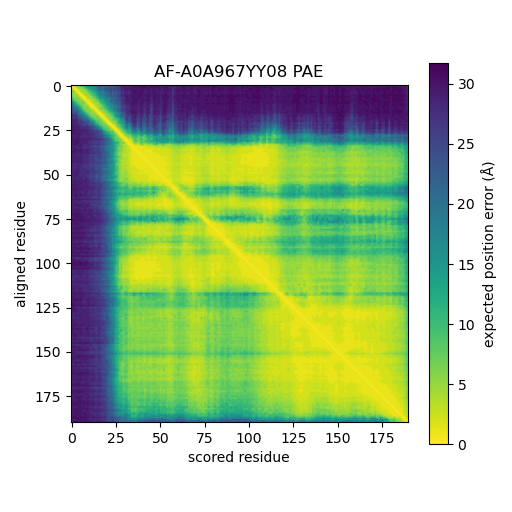7 6.581 1.00 93.62 104 LEU A N 1
ATOM 779 C CA . LEU A 1 104 ? -10.972 6.451 6.743 1.00 93.62 104 LEU A CA 1
ATOM 780 C C . LEU A 1 104 ? -9.653 5.740 7.083 1.00 93.62 104 LEU A C 1
ATOM 782 O O . LEU A 1 104 ? -8.635 5.998 6.438 1.00 93.62 104 LEU A O 1
ATOM 786 N N . LEU A 1 105 ? -9.668 4.790 8.025 1.00 94.12 105 LEU A N 1
ATOM 787 C CA . LEU A 1 105 ? -8.504 3.956 8.347 1.00 94.12 105 LEU A CA 1
ATOM 788 C C . LEU A 1 105 ? -8.017 3.171 7.133 1.00 94.12 105 LEU A C 1
ATOM 790 O O . LEU A 1 105 ? -6.815 3.082 6.899 1.00 94.12 105 LEU A O 1
ATOM 794 N N . SER A 1 106 ? -8.942 2.638 6.339 1.00 90.19 106 SER A N 1
ATOM 795 C CA . SER A 1 106 ? -8.603 1.874 5.140 1.00 90.19 106 SER A CA 1
ATOM 796 C C . SER A 1 106 ? -7.902 2.732 4.088 1.00 90.19 106 SER A C 1
ATOM 798 O O . SER A 1 106 ? -6.936 2.279 3.476 1.00 90.19 106 SER A O 1
ATOM 800 N N . HIS A 1 107 ? -8.319 3.992 3.920 1.00 89.00 107 HIS A N 1
ATOM 801 C CA . HIS A 1 107 ? -7.601 4.952 3.079 1.00 89.00 107 HIS A CA 1
ATOM 802 C C . HIS A 1 107 ? -6.214 5.284 3.632 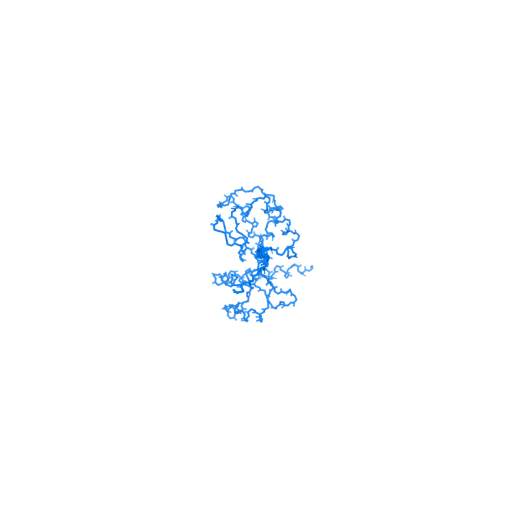1.00 89.00 107 HIS A C 1
ATOM 804 O O . HIS A 1 107 ? -5.250 5.309 2.869 1.00 89.00 107 HIS A O 1
ATOM 810 N N . TYR A 1 108 ? -6.098 5.516 4.942 1.00 91.56 108 TYR A N 1
ATOM 811 C CA . TYR A 1 108 ? -4.812 5.820 5.566 1.00 91.56 108 TYR A CA 1
ATOM 812 C C . TYR A 1 108 ? -3.816 4.666 5.413 1.00 91.56 108 TYR A C 1
ATOM 814 O O . TYR A 1 108 ? -2.729 4.870 4.873 1.00 91.56 108 TYR A O 1
ATOM 822 N N . VAL A 1 109 ? -4.210 3.445 5.792 1.00 91.19 109 VAL A N 1
ATOM 823 C CA . VAL A 1 109 ? -3.373 2.240 5.681 1.00 91.19 109 VAL A CA 1
ATOM 824 C C . VAL A 1 109 ? -2.940 1.996 4.233 1.00 91.19 109 VAL A C 1
ATOM 826 O O . VAL A 1 109 ? -1.760 1.760 3.987 1.00 91.19 109 VAL A O 1
ATOM 829 N N . ALA A 1 110 ? -3.845 2.153 3.262 1.00 84.62 110 ALA A N 1
ATOM 830 C CA . ALA A 1 110 ? -3.504 1.997 1.848 1.00 84.62 110 ALA A CA 1
ATOM 831 C C . ALA A 1 110 ? -2.471 3.025 1.338 1.00 84.62 110 ALA A C 1
ATOM 833 O O . ALA A 1 110 ? -1.759 2.760 0.368 1.00 84.62 110 ALA A O 1
ATOM 834 N N . GLN A 1 111 ? -2.344 4.192 1.978 1.00 85.75 111 GLN A N 1
ATOM 835 C CA . GLN A 1 111 ? -1.339 5.195 1.611 1.00 85.75 111 GLN A CA 1
ATOM 836 C C . GLN A 1 111 ? -0.009 5.050 2.369 1.00 85.75 111 GLN A C 1
ATOM 838 O O . GLN A 1 111 ? 0.986 5.614 1.913 1.00 85.75 111 GLN A O 1
ATOM 843 N N . LEU A 1 112 ? 0.059 4.258 3.450 1.00 88.56 112 LEU A N 1
ATOM 844 C CA . LEU A 1 112 ? 1.283 4.083 4.252 1.00 88.56 112 LEU A CA 1
ATOM 845 C C . LEU A 1 112 ? 2.464 3.548 3.438 1.00 88.56 112 LEU A C 1
ATOM 847 O O . LEU A 1 112 ? 3.593 3.999 3.616 1.00 88.56 112 LEU A O 1
ATOM 851 N N . HIS A 1 113 ? 2.209 2.595 2.541 1.00 87.38 113 HIS A N 1
ATOM 852 C CA . HIS A 1 113 ? 3.242 2.059 1.658 1.00 87.38 113 HIS A CA 1
ATOM 853 C C . HIS A 1 113 ? 3.744 3.126 0.677 1.00 87.38 113 HIS A C 1
ATOM 855 O O . HIS A 1 113 ? 4.939 3.382 0.588 1.00 87.38 113 HIS A O 1
ATOM 861 N N . ARG A 1 114 ? 2.828 3.818 -0.011 1.00 80.38 114 ARG A N 1
ATOM 862 C CA . ARG A 1 114 ? 3.179 4.851 -1.003 1.00 80.38 114 ARG A CA 1
ATOM 863 C C . ARG A 1 114 ? 3.956 6.011 -0.387 1.00 80.38 114 ARG A C 1
ATOM 865 O O . ARG A 1 114 ? 4.864 6.535 -1.011 1.00 80.38 114 ARG A O 1
ATOM 872 N N . ALA A 1 115 ? 3.643 6.381 0.851 1.00 80.88 115 ALA A N 1
ATOM 873 C CA . ALA A 1 115 ? 4.379 7.415 1.568 1.00 80.88 115 ALA A CA 1
ATOM 874 C C . ALA A 1 115 ? 5.864 7.072 1.802 1.00 80.88 115 ALA A C 1
ATOM 876 O O . ALA A 1 115 ? 6.676 7.974 1.993 1.00 80.88 115 ALA A O 1
ATOM 877 N N . LYS A 1 116 ? 6.228 5.784 1.815 1.00 81.50 116 LYS A N 1
ATOM 878 C CA . LYS A 1 116 ? 7.611 5.321 2.032 1.00 81.50 116 LYS A CA 1
ATOM 879 C C . LYS A 1 116 ? 8.407 5.134 0.767 1.00 81.50 116 LYS A C 1
ATOM 881 O O . LYS A 1 116 ? 9.635 5.120 0.822 1.00 81.50 116 LYS A O 1
ATOM 886 N N . HIS A 1 117 ? 7.705 4.947 -0.333 1.00 81.12 117 HIS A N 1
ATOM 887 C CA . HIS A 1 117 ? 8.297 4.588 -1.594 1.00 81.12 117 HIS A CA 1
ATOM 888 C C . HIS A 1 117 ? 7.849 5.646 -2.616 1.00 81.12 117 HIS A C 1
ATOM 890 O O . HIS A 1 117 ? 6.737 5.578 -3.153 1.00 81.12 117 HIS A O 1
ATOM 896 N N . PRO A 1 118 ? 8.644 6.732 -2.759 1.00 72.75 118 PRO A N 1
ATOM 897 C CA . PRO A 1 118 ? 8.326 7.813 -3.674 1.00 72.75 118 PRO A CA 1
ATOM 898 C C . PRO A 1 118 ? 8.282 7.286 -5.104 1.00 72.75 118 PRO A C 1
ATOM 900 O O . PRO A 1 118 ? 9.289 6.844 -5.652 1.00 72.75 118 PRO A O 1
ATOM 903 N N . SER A 1 119 ? 7.112 7.388 -5.717 1.00 78.50 119 SER A N 1
ATOM 904 C CA . SER A 1 119 ? 6.906 7.044 -7.115 1.00 78.50 119 SER A CA 1
ATOM 905 C C . SER A 1 119 ? 7.192 8.234 -8.033 1.00 78.50 119 SER A C 1
ATOM 907 O O . SER A 1 119 ? 7.181 9.386 -7.594 1.00 78.50 119 SER A O 1
ATOM 909 N N . VAL A 1 120 ? 7.378 7.973 -9.329 1.00 86.56 120 VAL A N 1
ATOM 910 C CA . VAL A 1 120 ? 7.400 9.043 -10.347 1.00 86.56 120 VAL A CA 1
ATOM 911 C C . VAL A 1 120 ? 6.052 9.769 -10.399 1.00 86.56 120 VAL A C 1
ATOM 913 O O . VAL A 1 120 ? 5.047 9.247 -9.903 1.00 86.56 120 VAL A O 1
ATOM 916 N N . SER A 1 121 ? 5.994 10.974 -10.976 1.00 85.88 121 SER A N 1
ATOM 917 C CA . SER A 1 121 ? 4.699 11.649 -11.117 1.00 85.88 121 SER A CA 1
ATOM 918 C C . SER A 1 121 ? 3.779 10.870 -12.076 1.00 85.88 121 SER A C 1
ATOM 920 O O . SER A 1 121 ? 4.266 10.136 -12.942 1.00 85.88 121 SER A O 1
ATOM 922 N N . PRO A 1 122 ? 2.443 11.017 -11.977 1.00 83.31 122 PRO A N 1
ATOM 923 C CA . PRO A 1 122 ? 1.530 10.409 -12.943 1.00 83.31 122 PRO A CA 1
ATOM 924 C C . PRO A 1 122 ? 1.797 10.824 -14.397 1.00 83.31 122 PRO A C 1
ATOM 926 O O . PRO A 1 122 ? 1.516 10.040 -15.297 1.00 83.31 122 PRO A O 1
ATOM 929 N N . GLU A 1 123 ? 2.335 12.026 -14.642 1.00 87.69 123 GLU A N 1
ATOM 930 C CA . GLU A 1 123 ? 2.681 12.475 -15.999 1.00 87.69 123 GLU A CA 1
ATOM 931 C C . GLU A 1 123 ? 3.950 11.809 -16.553 1.00 87.69 123 GLU A C 1
ATOM 933 O O . GLU A 1 123 ? 4.109 11.708 -17.768 1.00 87.69 123 GLU A O 1
ATOM 938 N N . GLU A 1 124 ? 4.849 11.369 -15.674 1.00 88.69 124 GLU A N 1
ATOM 939 C CA . GLU A 1 124 ? 6.120 10.718 -16.019 1.00 88.69 124 GLU A CA 1
ATOM 940 C C . GLU A 1 124 ? 6.002 9.187 -16.103 1.00 88.69 124 GLU A C 1
ATOM 942 O O . GLU A 1 124 ? 6.945 8.506 -16.511 1.00 88.69 124 GLU A O 1
ATOM 947 N N . ALA A 1 125 ? 4.856 8.634 -15.705 1.00 92.75 125 ALA A N 1
ATOM 948 C CA . ALA A 1 125 ? 4.617 7.202 -15.656 1.00 92.75 125 ALA A CA 1
ATOM 949 C C . ALA A 1 125 ? 4.261 6.621 -17.032 1.00 92.75 125 ALA A C 1
ATOM 951 O O . ALA A 1 125 ? 3.375 7.113 -17.730 1.00 92.75 125 ALA A O 1
ATOM 952 N N . 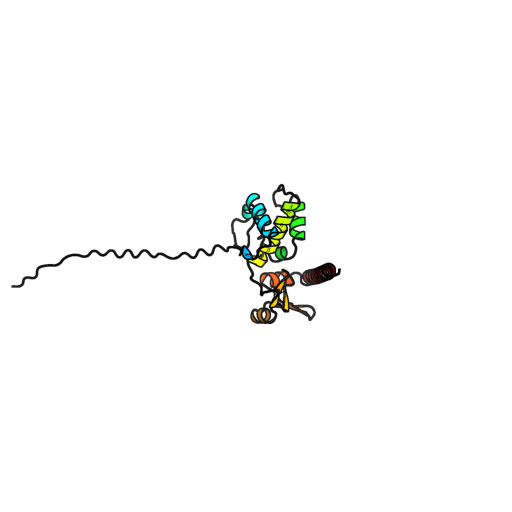ASP A 1 126 ? 4.892 5.506 -17.385 1.00 94.62 126 ASP A N 1
ATOM 953 C CA . ASP A 1 126 ? 4.577 4.680 -18.559 1.00 94.62 126 ASP A CA 1
ATOM 954 C C . ASP A 1 126 ? 4.110 3.261 -18.165 1.00 94.62 126 ASP A C 1
ATOM 956 O O . ASP A 1 126 ? 3.701 2.470 -19.019 1.00 94.62 126 ASP A O 1
ATOM 960 N N . ALA A 1 127 ? 4.111 2.953 -16.865 1.00 93.38 127 ALA A N 1
ATOM 961 C CA . ALA A 1 127 ? 3.580 1.731 -16.281 1.00 93.38 127 ALA A CA 1
ATOM 962 C C . ALA A 1 127 ? 2.993 1.979 -14.879 1.00 93.38 127 ALA A C 1
ATOM 964 O O . ALA A 1 127 ? 3.148 3.040 -14.274 1.00 93.38 127 ALA A O 1
ATOM 965 N N . PHE A 1 128 ? 2.333 0.954 -14.337 1.00 91.75 128 PHE A N 1
ATOM 966 C CA . PHE A 1 128 ? 1.898 0.919 -12.943 1.00 91.75 128 PHE A CA 1
ATOM 967 C C . PHE A 1 128 ? 2.436 -0.333 -12.263 1.00 91.75 128 PHE A C 1
ATOM 969 O O . PHE A 1 128 ? 2.429 -1.419 -12.848 1.00 91.75 128 PHE A O 1
ATOM 976 N N . CYS A 1 129 ? 2.849 -0.190 -11.005 1.00 91.94 129 CYS A N 1
ATOM 977 C CA . CYS A 1 129 ? 3.247 -1.327 -10.188 1.00 91.94 129 CYS A CA 1
ATOM 978 C C . CYS A 1 129 ? 2.056 -2.289 -10.015 1.00 91.94 129 CYS A C 1
ATOM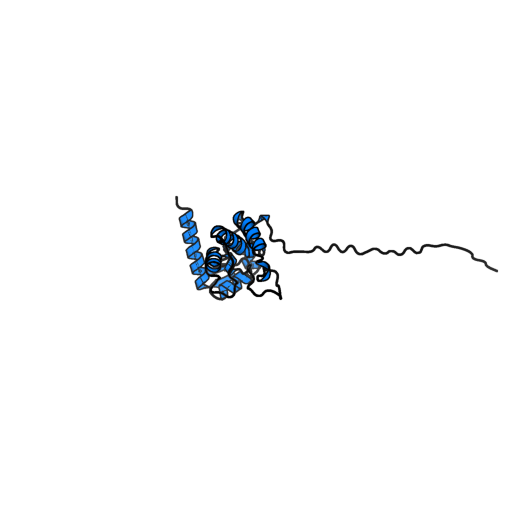 980 O O . CYS A 1 129 ? 1.012 -1.866 -9.514 1.00 91.94 129 CYS A O 1
ATOM 982 N N . PRO A 1 130 ? 2.180 -3.589 -10.337 1.00 91.38 130 PRO A N 1
ATOM 983 C CA . PRO A 1 130 ? 1.057 -4.525 -10.260 1.00 91.38 130 PRO A CA 1
ATOM 984 C C . PRO A 1 130 ? 0.643 -4.887 -8.832 1.00 91.38 130 PRO A C 1
ATOM 986 O O . PRO A 1 130 ? -0.382 -5.539 -8.633 1.00 91.38 130 PRO A O 1
ATOM 989 N N . VAL A 1 131 ? 1.449 -4.496 -7.842 1.00 89.62 131 VAL A N 1
ATOM 990 C CA . VAL A 1 131 ? 1.191 -4.765 -6.427 1.00 89.62 131 VAL A CA 1
ATOM 991 C C . VAL A 1 131 ? 0.561 -3.558 -5.752 1.00 89.62 131 VAL A C 1
ATOM 993 O O . VAL A 1 131 ? -0.525 -3.697 -5.217 1.00 89.62 131 VAL A O 1
ATOM 996 N N . CYS A 1 132 ? 1.183 -2.379 -5.796 1.00 86.88 132 CYS A N 1
ATOM 997 C CA . CYS A 1 132 ? 0.687 -1.193 -5.081 1.00 86.88 132 CYS A CA 1
ATOM 998 C C . CYS A 1 132 ? -0.012 -0.153 -5.981 1.00 86.88 132 CYS A C 1
ATOM 1000 O O . CYS A 1 132 ? -0.536 0.852 -5.487 1.00 86.88 132 CYS A O 1
ATOM 1002 N N . PHE A 1 133 ? -0.021 -0.368 -7.304 1.00 87.12 133 PHE A N 1
ATOM 1003 C CA . PHE A 1 133 ? -0.540 0.558 -8.323 1.00 87.12 133 PHE A CA 1
ATOM 1004 C C . PHE A 1 133 ? 0.055 1.963 -8.274 1.00 87.12 133 PHE A C 1
ATOM 1006 O O . PHE A 1 133 ? -0.566 2.920 -8.738 1.00 87.12 133 PHE A O 1
ATOM 1013 N N . ALA A 1 134 ? 1.246 2.103 -7.701 1.00 87.19 134 ALA A N 1
ATOM 1014 C CA . ALA A 1 134 ? 2.002 3.329 -7.834 1.00 87.19 134 ALA A CA 1
ATOM 1015 C C . ALA A 1 134 ? 2.418 3.535 -9.305 1.00 87.19 134 ALA A C 1
ATOM 1017 O O . ALA A 1 134 ? 2.667 2.543 -10.004 1.00 87.19 134 ALA A O 1
ATOM 1018 N N . PRO A 1 135 ? 2.462 4.789 -9.785 1.00 90.75 135 PRO A N 1
ATOM 1019 C CA . PRO A 1 135 ? 3.040 5.122 -11.083 1.00 90.75 135 PRO A CA 1
ATOM 1020 C C . PRO A 1 135 ? 4.513 4.695 -11.146 1.00 90.75 135 PRO A C 1
ATOM 1022 O O . PRO A 1 135 ? 5.264 4.869 -10.189 1.00 90.75 135 PRO A O 1
ATOM 1025 N N . VAL A 1 136 ? 4.929 4.109 -12.267 1.00 93.38 136 VAL A N 1
ATOM 1026 C CA . VAL A 1 136 ? 6.293 3.604 -12.475 1.00 93.38 136 VAL A CA 1
ATOM 1027 C C . VAL A 1 136 ? 6.810 4.099 -13.823 1.00 93.38 136 VAL A C 1
ATOM 1029 O O . VAL A 1 136 ? 6.068 4.110 -14.802 1.00 93.38 136 VAL A O 1
ATOM 1032 N N . SER A 1 137 ? 8.090 4.477 -13.864 1.00 95.81 137 SER A N 1
ATOM 1033 C CA . SER A 1 137 ? 8.855 4.644 -15.104 1.00 95.81 137 SER A CA 1
ATOM 1034 C C . SER A 1 137 ? 9.561 3.328 -15.430 1.00 95.81 137 SER A C 1
ATOM 1036 O O . SER A 1 137 ? 10.372 2.847 -14.632 1.00 95.81 137 SER A O 1
ATOM 1038 N N . THR A 1 138 ? 9.276 2.735 -16.589 1.00 96.50 138 THR A N 1
ATOM 1039 C CA . THR A 1 138 ? 9.894 1.481 -17.028 1.00 96.50 138 THR A CA 1
ATOM 1040 C C . THR A 1 138 ? 11.400 1.638 -17.189 1.00 96.50 138 THR A C 1
ATOM 1042 O O . THR A 1 138 ? 12.140 0.769 -16.739 1.00 96.50 138 THR A O 1
ATOM 1045 N N . GLU A 1 139 ? 11.876 2.766 -17.727 1.00 96.50 139 GLU A N 1
ATOM 1046 C CA . GLU A 1 139 ? 13.308 3.071 -17.854 1.00 96.50 139 GLU A CA 1
ATOM 1047 C C . GLU A 1 139 ? 14.019 3.026 -16.493 1.00 96.50 139 GLU A C 1
ATOM 1049 O O . GLU A 1 139 ? 15.042 2.350 -16.334 1.00 96.50 139 GLU A O 1
ATOM 1054 N N . GLN A 1 140 ? 13.457 3.707 -15.490 1.00 94.19 140 GLN A N 1
ATOM 1055 C CA . GLN A 1 140 ? 14.033 3.737 -14.148 1.00 94.19 140 GLN A CA 1
ATOM 1056 C C . GLN A 1 140 ? 13.958 2.355 -13.479 1.00 94.19 140 GLN A C 1
ATOM 1058 O O . GLN A 1 140 ? 14.953 1.883 -12.930 1.00 94.19 140 GLN A O 1
ATOM 1063 N N . ALA A 1 141 ? 12.832 1.651 -13.607 1.00 95.69 141 ALA A N 1
ATOM 1064 C CA . ALA A 1 141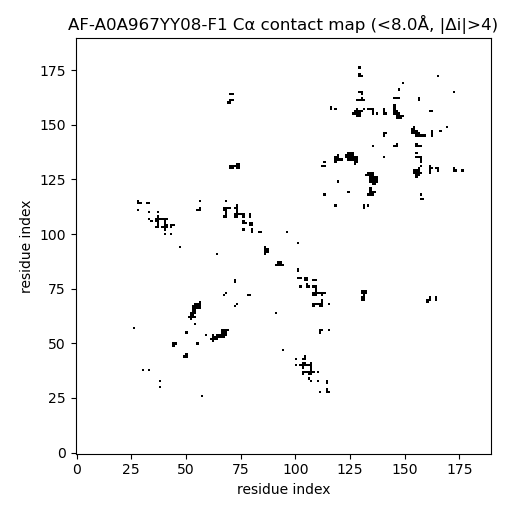 ? 12.681 0.299 -13.078 1.00 95.69 141 ALA A CA 1
ATOM 1065 C C . ALA A 1 141 ? 13.653 -0.710 -13.726 1.00 95.69 141 ALA A C 1
ATOM 1067 O O . ALA A 1 141 ? 14.158 -1.601 -13.044 1.00 95.69 141 ALA A O 1
ATOM 1068 N N . GLU A 1 142 ? 13.983 -0.584 -15.017 1.00 96.94 142 GLU A N 1
ATOM 1069 C CA . GLU A 1 142 ? 15.011 -1.423 -15.656 1.00 96.94 142 GLU A CA 1
ATOM 1070 C C . GLU A 1 142 ? 16.406 -1.145 -15.108 1.00 96.94 142 GLU A C 1
ATOM 1072 O O . GLU A 1 142 ? 17.160 -2.087 -14.835 1.00 96.94 142 GLU A O 1
ATOM 1077 N N . LYS A 1 143 ? 16.733 0.135 -14.911 1.00 96.31 143 LYS A N 1
ATOM 1078 C CA . LYS A 1 143 ? 18.001 0.573 -14.326 1.00 96.31 143 LYS A CA 1
ATOM 1079 C C . LYS A 1 143 ? 18.177 0.053 -12.899 1.00 96.31 143 LYS A C 1
ATOM 1081 O O . LYS A 1 143 ? 19.259 -0.432 -12.563 1.00 96.31 143 LYS A O 1
ATOM 1086 N N . ASP A 1 144 ? 17.109 0.076 -12.109 1.00 95.31 144 ASP A N 1
ATOM 1087 C CA . ASP A 1 144 ? 17.095 -0.422 -10.728 1.00 95.31 144 ASP A CA 1
ATOM 1088 C C . ASP A 1 144 ? 16.879 -1.941 -10.646 1.00 95.31 144 ASP A C 1
ATOM 1090 O O . ASP A 1 144 ? 16.995 -2.548 -9.582 1.00 95.31 144 ASP A O 1
ATOM 1094 N N . ARG A 1 145 ? 16.634 -2.585 -11.794 1.00 97.31 145 ARG A N 1
ATOM 1095 C CA . ARG A 1 145 ? 16.302 -4.009 -11.936 1.00 97.31 145 ARG A CA 1
ATOM 1096 C C . ARG A 1 145 ? 15.045 -4.435 -11.168 1.00 97.31 145 ARG A C 1
ATOM 1098 O O . ARG A 1 145 ? 14.929 -5.600 -10.795 1.00 97.31 145 ARG A O 1
ATOM 1105 N N . LEU A 1 146 ? 14.103 -3.516 -10.993 1.00 96.81 146 LEU A N 1
ATOM 1106 C CA . LEU A 1 146 ? 12.792 -3.730 -10.388 1.00 96.81 146 LEU A CA 1
ATOM 1107 C C . LEU A 1 146 ? 11.790 -4.198 -11.447 1.00 96.81 146 LEU A C 1
ATOM 1109 O O . LEU A 1 146 ? 10.816 -3.516 -11.773 1.00 96.81 146 LEU A O 1
ATOM 1113 N N . TYR A 1 147 ? 12.037 -5.378 -12.018 1.00 97.75 147 TYR A N 1
ATOM 1114 C CA . TYR A 1 147 ? 11.131 -5.985 -12.991 1.00 97.75 147 TYR A CA 1
ATOM 1115 C C . TYR A 1 147 ? 11.141 -7.518 -12.959 1.00 97.75 147 TYR A C 1
ATOM 1117 O O . TYR A 1 147 ? 12.100 -8.174 -12.546 1.00 97.75 147 TYR A O 1
ATOM 1125 N N . VAL A 1 148 ? 10.052 -8.110 -13.449 1.00 97.88 148 VAL A N 1
ATOM 1126 C CA . VAL A 1 148 ? 9.845 -9.558 -13.561 1.00 97.88 148 VAL A CA 1
ATOM 1127 C C . VAL A 1 148 ? 9.243 -9.856 -14.921 1.00 97.88 148 VAL A C 1
ATOM 1129 O O . VAL A 1 148 ? 8.216 -9.289 -15.274 1.00 97.88 148 VAL A O 1
ATOM 1132 N N . THR A 1 149 ? 9.833 -10.794 -15.659 1.00 97.69 149 THR A N 1
ATOM 1133 C CA . THR A 1 149 ? 9.169 -11.395 -16.820 1.00 97.69 149 THR A CA 1
ATOM 1134 C C . THR A 1 149 ? 8.370 -12.614 -16.372 1.00 97.69 149 THR A C 1
ATOM 1136 O O . THR A 1 149 ? 8.930 -13.534 -15.773 1.00 97.69 149 THR A O 1
ATOM 1139 N N . PHE A 1 150 ? 7.073 -12.637 -16.666 1.00 97.12 150 PHE A N 1
ATOM 1140 C CA . PHE A 1 150 ? 6.175 -13.746 -16.361 1.00 97.12 150 PHE A CA 1
ATOM 1141 C C . PHE A 1 150 ? 5.172 -13.936 -17.505 1.00 97.12 150 PHE A C 1
ATOM 1143 O O . PHE A 1 150 ? 4.506 -12.986 -17.900 1.00 97.12 150 PHE A O 1
ATOM 1150 N N . LEU A 1 151 ? 5.069 -15.162 -18.037 1.00 95.56 151 LEU A N 1
ATOM 1151 C CA . LEU A 1 151 ? 4.245 -15.490 -19.217 1.00 95.56 151 LEU A CA 1
ATOM 1152 C C . LEU A 1 151 ? 4.488 -14.539 -20.405 1.00 95.56 151 LEU A C 1
ATOM 1154 O O . LEU A 1 151 ? 3.543 -14.015 -20.988 1.00 95.56 151 LEU A O 1
ATOM 1158 N N . ASP A 1 152 ? 5.765 -14.304 -20.719 1.00 95.38 152 ASP A N 1
ATOM 1159 C CA . ASP A 1 152 ? 6.234 -13.433 -21.810 1.00 95.38 152 ASP A CA 1
ATOM 1160 C C . ASP A 1 152 ? 5.859 -11.944 -21.683 1.00 95.38 152 ASP A C 1
ATOM 1162 O O . ASP A 1 152 ? 6.126 -11.152 -22.585 1.00 95.38 152 ASP A O 1
ATOM 1166 N N . GLU A 1 153 ? 5.316 -11.532 -20.538 1.00 95.56 153 GLU A N 1
ATOM 1167 C CA . GLU A 1 153 ? 5.023 -10.140 -20.207 1.00 95.56 153 GLU A CA 1
ATOM 1168 C C . GLU A 1 153 ? 6.002 -9.641 -19.140 1.00 95.56 153 GLU A C 1
ATOM 1170 O O . GLU A 1 153 ? 6.350 -10.371 -18.207 1.00 95.56 153 GLU A O 1
ATOM 1175 N N . LYS A 1 154 ? 6.480 -8.403 -19.282 1.00 97.06 154 LYS A N 1
ATOM 1176 C CA . LYS A 1 154 ? 7.378 -7.773 -18.311 1.00 97.06 154 LYS A CA 1
ATOM 1177 C C . LYS A 1 154 ? 6.570 -6.852 -17.397 1.00 97.06 154 LYS A C 1
ATOM 1179 O O . LYS A 1 154 ? 5.872 -5.963 -17.870 1.00 97.06 154 LYS A O 1
ATOM 1184 N N . TYR A 1 155 ? 6.699 -7.072 -16.096 1.00 97.00 155 TYR A N 1
ATOM 1185 C CA . TYR A 1 155 ? 6.072 -6.295 -15.034 1.00 97.00 155 TYR A CA 1
ATOM 1186 C C . TYR A 1 155 ? 7.128 -5.453 -14.335 1.00 97.00 155 TYR A C 1
ATOM 1188 O O . TYR A 1 155 ? 8.206 -5.965 -14.033 1.00 97.00 155 TYR A O 1
ATOM 1196 N N . TYR A 1 156 ? 6.802 -4.195 -14.063 1.00 96.81 156 TYR A N 1
ATOM 1197 C CA . TYR A 1 156 ? 7.696 -3.220 -13.447 1.00 96.81 156 TYR A CA 1
ATOM 1198 C C . TYR A 1 156 ? 7.186 -2.858 -12.058 1.00 96.81 156 TYR A C 1
ATOM 1200 O O . TYR A 1 156 ? 5.975 -2.770 -11.845 1.00 96.81 156 TYR A O 1
ATOM 1208 N N . PHE A 1 157 ? 8.100 -2.679 -11.111 1.00 94.62 157 PHE A N 1
ATOM 1209 C CA . PHE A 1 157 ? 7.766 -2.474 -9.707 1.00 94.62 157 PHE A CA 1
ATOM 1210 C C . PHE A 1 157 ? 8.296 -1.143 -9.213 1.00 94.62 157 PHE A C 1
ATOM 1212 O O . PHE A 1 157 ? 9.324 -0.653 -9.667 1.00 94.62 157 PHE A O 1
ATOM 1219 N N . GLU A 1 158 ? 7.568 -0.588 -8.257 1.00 92.69 158 GLU A N 1
ATOM 1220 C CA . GLU A 1 158 ? 7.945 0.642 -7.576 1.00 92.69 158 GLU A CA 1
ATOM 1221 C C . GLU A 1 158 ? 9.027 0.373 -6.508 1.00 92.69 158 GLU A C 1
ATOM 1223 O O . GLU A 1 158 ? 9.974 1.141 -6.386 1.00 92.69 158 GLU A O 1
ATOM 1228 N N . CYS A 1 159 ? 8.971 -0.781 -5.830 1.00 92.44 159 CYS A N 1
ATOM 1229 C CA . CYS A 1 159 ? 9.959 -1.191 -4.829 1.00 92.44 159 CYS A CA 1
ATOM 1230 C C . CYS A 1 159 ? 10.253 -2.704 -4.844 1.00 92.44 159 CYS A C 1
ATOM 1232 O O . CYS A 1 159 ? 9.514 -3.509 -5.428 1.00 92.44 159 CYS A O 1
ATOM 1234 N N . GLU A 1 160 ? 11.330 -3.114 -4.164 1.00 93.38 160 GLU A N 1
ATOM 1235 C CA . GLU A 1 160 ? 11.730 -4.525 -4.056 1.00 93.38 160 GLU A CA 1
ATOM 1236 C C . GLU A 1 160 ? 10.680 -5.383 -3.338 1.00 93.38 160 GLU A C 1
ATOM 1238 O O . GLU A 1 160 ? 10.518 -6.567 -3.636 1.00 93.38 160 GLU A O 1
ATOM 1243 N N . GLU A 1 161 ? 9.977 -4.822 -2.359 1.00 90.56 161 GLU A N 1
ATOM 1244 C CA . GLU A 1 161 ? 8.940 -5.510 -1.596 1.00 90.56 161 GLU A CA 1
ATOM 1245 C C . GLU A 1 161 ? 7.750 -5.851 -2.498 1.00 90.56 161 GLU A C 1
ATOM 1247 O O . GLU A 1 161 ? 7.242 -6.974 -2.439 1.00 90.56 161 GLU A O 1
ATOM 1252 N N . CYS A 1 162 ? 7.368 -4.935 -3.396 1.00 91.88 162 CYS A N 1
ATOM 1253 C CA . CYS A 1 162 ? 6.388 -5.199 -4.448 1.00 91.88 162 CYS A CA 1
ATOM 1254 C C . CYS A 1 162 ? 6.856 -6.332 -5.374 1.00 91.88 162 CYS A C 1
ATOM 1256 O O . CYS A 1 162 ? 6.098 -7.264 -5.642 1.00 91.88 162 CYS A O 1
ATOM 1258 N N . GLU A 1 163 ? 8.112 -6.308 -5.825 1.00 95.19 163 GLU A N 1
ATOM 1259 C CA . GLU A 1 163 ? 8.664 -7.380 -6.662 1.00 95.19 163 GLU A CA 1
ATOM 1260 C C . GLU A 1 163 ? 8.608 -8.742 -5.940 1.00 95.19 163 GLU A C 1
ATOM 1262 O O . GLU A 1 163 ? 8.126 -9.741 -6.486 1.00 95.19 163 GLU A O 1
ATOM 1267 N N . LYS A 1 164 ? 9.054 -8.789 -4.677 1.00 93.62 164 LYS A N 1
ATOM 1268 C CA . LYS A 1 164 ? 9.039 -9.995 -3.832 1.00 93.62 164 LYS A CA 1
ATOM 1269 C C . LYS A 1 164 ? 7.615 -10.501 -3.599 1.00 93.62 164 LYS A C 1
ATOM 1271 O O . LYS A 1 164 ? 7.401 -11.713 -3.626 1.00 93.62 164 LYS A O 1
ATOM 1276 N N . ALA A 1 165 ? 6.652 -9.608 -3.370 1.00 90.94 165 ALA A N 1
ATOM 1277 C CA . ALA A 1 165 ? 5.243 -9.960 -3.221 1.00 90.94 165 ALA A CA 1
ATOM 1278 C C . ALA A 1 165 ? 4.694 -10.576 -4.513 1.00 90.94 165 ALA A C 1
ATOM 1280 O O . ALA A 1 165 ? 4.142 -11.676 -4.477 1.00 90.94 165 ALA A O 1
ATOM 1281 N N . PHE A 1 166 ? 4.939 -9.938 -5.660 1.00 93.31 166 PHE A N 1
ATOM 1282 C CA . PHE A 1 166 ? 4.505 -10.442 -6.961 1.00 93.31 166 PHE A CA 1
ATOM 1283 C C . PHE A 1 166 ? 5.056 -11.835 -7.258 1.00 93.31 166 PHE A C 1
ATOM 1285 O O . PHE A 1 166 ? 4.302 -12.726 -7.635 1.00 93.31 166 PHE A O 1
ATOM 1292 N N . ARG A 1 167 ? 6.351 -12.068 -7.010 1.00 95.12 167 ARG A N 1
ATOM 1293 C CA . ARG A 1 167 ? 6.987 -13.380 -7.225 1.00 95.12 167 ARG A CA 1
ATOM 1294 C C . ARG A 1 167 ? 6.346 -14.517 -6.422 1.00 95.12 167 ARG A C 1
ATOM 1296 O O . ARG A 1 167 ? 6.449 -15.665 -6.844 1.00 95.12 167 ARG A O 1
ATOM 1303 N N . LYS A 1 168 ? 5.706 -14.230 -5.282 1.00 94.69 168 LYS A N 1
ATOM 1304 C CA . LYS A 1 168 ? 5.018 -15.246 -4.464 1.00 94.69 168 LYS A CA 1
ATOM 1305 C C . LYS A 1 168 ? 3.667 -15.668 -5.048 1.00 94.69 168 LYS A C 1
ATOM 1307 O O . LYS A 1 168 ? 3.236 -16.783 -4.771 1.00 94.69 168 LYS A O 1
ATOM 1312 N N . ALA A 1 169 ? 2.999 -14.792 -5.799 1.00 93.31 169 ALA A N 1
ATOM 1313 C CA . ALA A 1 169 ? 1.650 -15.028 -6.318 1.00 93.31 169 ALA A CA 1
ATOM 1314 C C . ALA A 1 169 ? 1.373 -14.249 -7.627 1.00 93.31 169 ALA A C 1
ATOM 1316 O O . ALA A 1 169 ? 0.456 -13.420 -7.665 1.00 93.31 169 ALA A O 1
ATOM 1317 N N . PRO A 1 170 ? 2.144 -14.477 -8.708 1.00 94.44 170 PRO A N 1
ATOM 1318 C CA . PRO A 1 170 ? 2.093 -13.635 -9.904 1.00 94.44 170 PRO A CA 1
ATOM 1319 C C . PRO A 1 170 ? 0.730 -13.689 -10.609 1.00 94.44 170 PRO A C 1
ATOM 1321 O O . PRO A 1 170 ? 0.246 -12.670 -11.096 1.00 94.44 170 PRO A O 1
ATOM 1324 N N . GLU A 1 171 ? 0.052 -14.839 -10.619 1.00 94.56 171 GLU A N 1
ATOM 1325 C CA . GLU A 1 171 ? -1.288 -14.971 -11.197 1.00 94.56 171 GLU A CA 1
ATOM 1326 C C . GLU A 1 171 ? -2.325 -14.123 -10.452 1.00 94.56 171 GLU A C 1
ATOM 1328 O O . GLU A 1 171 ? -3.154 -13.477 -11.091 1.00 94.56 171 GLU A O 1
ATOM 1333 N N . ALA A 1 172 ? -2.256 -14.073 -9.117 1.00 89.81 172 ALA A N 1
ATOM 1334 C CA . ALA A 1 172 ? -3.202 -13.310 -8.307 1.00 89.81 172 ALA A CA 1
ATOM 1335 C C . ALA A 1 172 ? -3.100 -11.805 -8.596 1.00 89.81 172 ALA A C 1
ATOM 1337 O O . ALA A 1 172 ? -4.112 -11.153 -8.851 1.00 89.81 172 ALA A O 1
ATOM 1338 N N . PHE A 1 173 ? -1.880 -11.260 -8.638 1.00 91.19 173 PHE A N 1
ATOM 1339 C CA . PHE A 1 173 ? -1.673 -9.840 -8.941 1.00 91.19 173 PHE A CA 1
ATOM 1340 C C . PHE A 1 173 ? -2.068 -9.473 -10.374 1.00 91.19 173 PHE A C 1
ATOM 1342 O O . PHE A 1 173 ? -2.612 -8.393 -10.601 1.00 91.19 173 PHE A O 1
ATOM 1349 N N . ARG A 1 174 ? -1.879 -10.376 -11.343 1.00 92.00 174 ARG A N 1
ATOM 1350 C CA . ARG A 1 174 ? -2.360 -10.161 -12.717 1.00 92.00 174 ARG A CA 1
ATOM 1351 C C . ARG A 1 174 ? -3.875 -10.058 -12.797 1.00 92.00 174 ARG A C 1
ATOM 1353 O O . ARG A 1 174 ? -4.387 -9.185 -13.494 1.00 92.00 174 ARG A O 1
ATOM 1360 N N . GLU A 1 175 ? -4.597 -10.935 -12.108 1.00 90.12 175 GLU A N 1
ATOM 1361 C CA . GLU A 1 175 ? -6.059 -10.868 -12.091 1.00 90.12 175 GLU A CA 1
ATOM 1362 C C . GLU A 1 175 ? -6.550 -9.604 -11.371 1.00 90.12 175 GLU A C 1
ATOM 1364 O O . GLU A 1 175 ? -7.423 -8.911 -11.898 1.00 90.12 175 GLU A O 1
ATOM 1369 N N . LEU A 1 176 ? -5.921 -9.218 -10.253 1.00 85.81 176 LEU A N 1
ATOM 1370 C CA . LEU A 1 176 ? -6.213 -7.952 -9.568 1.00 85.81 176 LEU A CA 1
ATOM 1371 C C . LEU A 1 176 ? -5.989 -6.731 -10.477 1.00 85.81 176 LEU A C 1
ATOM 1373 O O . LEU A 1 176 ? -6.841 -5.843 -10.536 1.00 85.81 176 LEU A O 1
ATOM 1377 N N . MET A 1 177 ? -4.894 -6.703 -11.242 1.00 86.56 177 MET A N 1
ATOM 1378 C CA . MET A 1 177 ? -4.631 -5.663 -12.245 1.00 86.56 177 MET A CA 1
ATOM 1379 C C . MET A 1 177 ? -5.738 -5.558 -13.291 1.00 86.56 177 MET A C 1
ATOM 1381 O O . MET A 1 177 ? -6.255 -4.464 -13.524 1.00 86.56 177 MET A O 1
ATOM 1385 N N . LYS A 1 178 ? -6.154 -6.683 -13.879 1.00 88.75 178 LYS A N 1
ATOM 1386 C CA . LYS A 1 178 ? -7.243 -6.702 -14.868 1.00 88.75 178 LYS A CA 1
ATOM 1387 C C . LYS A 1 178 ? -8.557 -6.203 -14.273 1.00 88.75 178 LYS A C 1
ATOM 1389 O O . LYS A 1 178 ? -9.271 -5.432 -14.914 1.00 88.75 178 LYS A O 1
ATOM 1394 N N . MET A 1 179 ? -8.879 -6.630 -13.051 1.00 86.50 179 MET A N 1
ATOM 1395 C CA . MET A 1 179 ? -10.083 -6.191 -12.344 1.00 86.50 179 MET A CA 1
ATOM 1396 C C . MET A 1 179 ? -10.071 -4.678 -12.114 1.00 86.50 179 MET A C 1
ATOM 1398 O O . MET A 1 179 ? -11.069 -4.015 -12.399 1.00 86.50 179 MET A O 1
ATOM 1402 N N . ARG A 1 180 ? -8.938 -4.117 -11.673 1.00 82.75 180 ARG A N 1
ATOM 1403 C CA . ARG A 1 180 ? -8.795 -2.674 -11.444 1.00 82.75 180 ARG A CA 1
ATOM 1404 C C . ARG A 1 180 ? -8.879 -1.872 -12.739 1.00 82.75 180 ARG A C 1
ATOM 1406 O O . ARG A 1 180 ? -9.619 -0.897 -12.785 1.00 82.75 180 ARG A O 1
ATOM 1413 N N . GLN A 1 181 ? -8.193 -2.295 -13.801 1.00 83.81 181 GLN A N 1
ATOM 1414 C CA . GLN A 1 181 ? -8.280 -1.647 -15.117 1.00 83.81 181 GLN A CA 1
ATOM 1415 C C . GLN A 1 181 ? -9.721 -1.623 -15.637 1.00 83.81 181 GLN A C 1
ATOM 1417 O O . GLN A 1 181 ? -10.195 -0.596 -16.116 1.00 83.81 181 GLN A O 1
ATOM 1422 N N . LYS A 1 182 ? -10.450 -2.734 -15.476 1.00 87.88 182 LYS A N 1
ATOM 1423 C CA . LYS A 1 182 ? -11.871 -2.808 -15.828 1.00 87.88 182 LYS A CA 1
ATOM 1424 C C . LYS A 1 182 ? -12.725 -1.848 -14.992 1.00 87.88 182 LYS A C 1
ATOM 1426 O O . LYS A 1 182 ? -13.629 -1.226 -15.541 1.00 87.88 182 LYS A O 1
ATOM 1431 N N . ALA A 1 183 ? -12.461 -1.735 -13.690 1.00 81.44 183 ALA A N 1
ATOM 1432 C CA . ALA A 1 183 ? -13.185 -0.824 -12.805 1.00 81.44 183 ALA A CA 1
ATOM 1433 C C . ALA A 1 183 ? -12.931 0.653 -13.156 1.00 81.44 183 ALA A C 1
ATOM 1435 O O . ALA A 1 183 ? -13.881 1.428 -13.217 1.00 81.44 183 ALA A O 1
ATOM 1436 N N . LEU A 1 184 ? -11.681 1.026 -13.449 1.00 79.31 184 LEU A N 1
ATOM 1437 C CA . LEU A 1 184 ? -11.318 2.381 -13.879 1.00 79.31 184 LEU A CA 1
ATOM 1438 C C . LEU A 1 184 ? -11.990 2.746 -15.209 1.00 79.31 184 LEU A C 1
ATOM 1440 O O . LEU A 1 184 ? -12.656 3.771 -15.294 1.00 79.31 184 LEU A O 1
ATOM 1444 N N . ALA A 1 185 ? -11.929 1.855 -16.204 1.00 82.12 185 ALA A N 1
ATOM 1445 C CA . ALA A 1 185 ? -12.601 2.066 -17.487 1.00 82.12 185 ALA A CA 1
ATOM 1446 C C . ALA A 1 185 ? -14.132 2.214 -17.348 1.00 82.12 185 ALA A C 1
ATOM 1448 O O . ALA A 1 185 ? -14.763 2.965 -18.092 1.00 82.12 185 ALA A O 1
ATOM 1449 N N . ALA A 1 186 ? -14.744 1.510 -16.388 1.00 84.25 186 ALA A N 1
ATOM 1450 C CA . ALA A 1 186 ? -16.170 1.643 -16.098 1.00 84.25 186 ALA A CA 1
ATOM 1451 C C . ALA A 1 186 ? -16.517 2.979 -15.416 1.00 84.25 186 ALA A C 1
ATOM 1453 O O . ALA A 1 186 ? -17.584 3.520 -15.680 1.00 84.25 186 ALA A O 1
ATOM 1454 N N . ALA A 1 187 ? -15.632 3.515 -14.569 1.00 75.94 187 ALA A N 1
ATOM 1455 C CA . ALA A 1 187 ? -15.830 4.801 -13.896 1.00 75.94 187 ALA A CA 1
ATOM 1456 C C . ALA A 1 187 ? -15.684 6.010 -14.841 1.00 75.94 187 ALA A C 1
ATOM 1458 O O . ALA A 1 187 ? -16.261 7.062 -14.586 1.00 75.94 187 ALA A O 1
ATOM 1459 N N . GLU A 1 188 ? -14.934 5.857 -15.934 1.00 75.62 188 GLU A N 1
ATOM 1460 C CA . GLU A 1 188 ? -14.745 6.881 -16.973 1.00 75.62 188 GLU A CA 1
ATOM 1461 C C . GLU A 1 188 ? -15.839 6.859 -18.059 1.00 75.62 188 GLU A C 1
ATOM 1463 O O . GLU A 1 188 ? -15.865 7.724 -18.936 1.00 75.62 188 GLU A O 1
ATOM 1468 N N . SER A 1 189 ? -16.749 5.880 -18.015 1.00 61.06 189 SER A N 1
ATOM 1469 C CA . SER A 1 189 ? -17.866 5.764 -18.956 1.00 61.06 189 SER A CA 1
ATOM 1470 C C . SER A 1 189 ? -19.076 6.580 -18.454 1.00 61.06 189 SER A C 1
ATOM 1472 O O . SER A 1 189 ? -19.552 6.298 -17.354 1.00 61.06 189 SER A O 1
ATOM 1474 N N . PRO A 1 190 ? -19.558 7.586 -19.214 1.00 54.06 190 PRO A N 1
ATOM 1475 C CA . PRO A 1 190 ? -20.635 8.494 -18.800 1.00 54.06 190 PRO A CA 1
ATOM 1476 C C . PRO A 1 190 ? -22.024 7.846 -18.718 1.00 54.06 190 PRO A C 1
ATOM 1478 O O . PRO A 1 190 ? -22.290 6.880 -19.472 1.00 54.06 190 PRO A O 1
#

Radius of gyration: 25.61 Å; Cα contacts (8 Å, |Δi|>4): 238; chains: 1; bounding box: 94×53×58 Å

Foldseek 3Di:
DDDDDDDDDDPPPPPPPPPPPPPPPPVPLPPVPADPLLVVLVVLCVVQVVVQAEALPDDDPNHPDYHLLQLQLLADLVVQLVCLVVVVVDPRPNDDDDSSNSSSNSSNSNCSNCSVQPADDPVQAPAALLRNRGGHDPVVQVVVVQWDQDPNDIGGHSDPSSSVVCVVPVPVSVVSVVVVVVVVVVVPPD

Secondary structure (DSSP, 8-state):
------------------------------GGGS-HHHHHHHHHHHHTTGGGT--SSS--TT-SS--TT-TTTTT-HHHHHHHHHTGGGSSSPP----HHHHHHHHHHHHHHHHHHSPPPPTTT-SEE-TTT--EE-HHHHHHHT-EEEETTEEEE-SSHHHHHHHHH-HHHHHHHHHHHHHHHHHHT--

Mean predicted aligned error: 11.02 Å

Solvent-accessible surface area (backbone atoms only — not comparable to full-atom values): 11217 Å² total; per-residue (Å²): 133,82,90,85,81,91,78,86,87,80,89,76,80,79,77,76,73,80,79,70,80,77,77,75,75,67,86,69,60,53,68,88,75,52,52,73,53,21,53,55,8,47,55,52,42,59,75,68,47,48,69,69,32,29,31,76,75,53,95,57,94,78,45,83,45,69,52,46,25,41,41,77,41,21,54,38,38,63,60,47,33,53,48,64,77,48,25,74,82,51,92,52,75,77,72,97,68,53,76,64,54,40,51,21,36,11,43,24,39,21,42,45,22,52,53,74,49,84,58,53,53,76,90,66,34,81,44,53,12,62,49,45,61,43,32,20,38,58,72,59,19,60,76,72,60,30,60,48,78,56,95,95,40,81,46,44,28,76,44,69,65,34,46,58,53,39,75,76,42,54,69,61,37,51,52,51,44,54,53,49,55,52,50,52,58,56,71,74,53,132

Nearest PDB structures (foldseek):
  1hik-assembly1_A  TM=3.111E-01  e=3.368E+00  Homo sapiens

pLDDT: mean 81.18, std 17.21, range [36.69, 97.88]

Sequence (190 aa):
MSGKKLLIGALIVSLAGLVSCTKSTDSEIDMASLSEAAMQGKEVFERHECIKCHAMGEARSDTSAPDLSDPFLANDSMFVEVHLKFAENTKMPPIELTDEEVRLLSHYVAQLHRAKHPSVSPEEADAFCPVCFAPVSTEQAEKDRLYVTFLDEKYYFECEECEKAFRKAPEAFRELMKMRQKALAAAESP